Protein AF-A0A0C9YAF0-F1 (afdb_monomer_lite)

Secondary structure (DSSP, 8-state):
--PPTT-TT---HHHHHHHHHHGGGHHHHHTS-HHHHHHHHHHHHHHHIIIIIHHHHHHHHHHHHHHHHHHHHHHHHHHHHHHHHTT---THHHHHHHHHHHHHHHHHH---HHHHHHHHHHHHHHHHHHHHHHHHHHHTS--HHHHHHHHHHHHHHHHHHHHHHHHHHHHT-SS---TTSHHHHHHHHHHHHHHHHHHHHHHHHHHH-

pLDDT: mean 80.06, std 9.91, range [38.72, 92.5]

Organism: NCBI:txid765257

Radius of gyration: 30.44 Å; chains: 1; bounding box: 78×35×74 Å

Foldseek 3Di:
DPDDVPCQPDPCVVVVVVVVVLCVCVVVLVPDDPVVNVVSSVVVVVVCCVPPVVVVVVVVVVVSVVVVVVVVVVCVVCVVVVCVVVVPPDPVVVVVVVVVVVVVLVVLVDDPVLLVLLLVLLVLVVVLVVLVVVLVVLVVDDDPVSVVVNVVSVVVNVVSVVVNVVSCVVNVPPDRDDPPDPSSVVSVVSNVCVVVSVVVSVVVVVVVD

Sequence (209 aa):
MPGVKGLGLEDLETCECTFSKSNALASTVWYASAFHQKQAISGYFKHNDDYEVYANLSKFLYDNYKQALDTICECEATLPGLMKEQNVPNEQVFEKWLVEEKAYLEQLSHKPPEETLQMEYWEQLVKLTAKNTQLYASDATMTKKKEALRRHVLENYEKDLVCVQELERKLNIDIRWKPEDAEWQCAGRLVANREYQRALDRLKGLVVA

InterPro domains:
  IPR040521 Kyakuja-Dileera-Zisupton transposase [PF18758] (4-49)

Structure (mmCIF, N/CA/C/O backbone):
data_AF-A0A0C9YAF0-F1
#
_entry.id   AF-A0A0C9YAF0-F1
#
loop_
_atom_site.group_PDB
_atom_site.id
_atom_site.type_symbol
_atom_site.label_atom_id
_atom_site.label_alt_id
_atom_site.label_comp_id
_atom_site.label_asym_id
_atom_site.label_entity_id
_atom_site.label_seq_id
_atom_site.pdbx_PDB_ins_code
_atom_site.Cartn_x
_atom_site.Cartn_y
_atom_site.Cartn_z
_atom_site.occupancy
_atom_site.B_iso_or_equiv
_atom_site.auth_seq_id
_atom_site.auth_comp_id
_atom_site.auth_asym_id
_atom_site.auth_atom_id
_atom_site.pdbx_PDB_model_num
ATOM 1 N N . MET A 1 1 ? -7.736 4.673 5.639 1.00 39.97 1 MET A N 1
ATOM 2 C CA . MET A 1 1 ? -7.804 3.217 5.904 1.00 39.97 1 MET A CA 1
ATOM 3 C C . MET A 1 1 ? -9.224 2.687 5.713 1.00 39.97 1 MET A C 1
ATOM 5 O O . MET A 1 1 ? -10.060 2.946 6.577 1.00 39.97 1 MET A O 1
ATOM 9 N N . PRO A 1 2 ? -9.562 1.923 4.655 1.00 42.94 2 PRO A N 1
ATOM 10 C CA . PRO A 1 2 ? -10.775 1.121 4.651 1.00 42.94 2 PRO A CA 1
ATOM 11 C C . PRO A 1 2 ? -10.584 0.008 5.681 1.00 42.94 2 PRO A C 1
ATOM 13 O O . PRO A 1 2 ? -9.764 -0.898 5.527 1.00 42.94 2 PRO A O 1
ATOM 16 N N . GLY A 1 3 ? -11.299 0.163 6.790 1.00 53.38 3 GLY A N 1
ATOM 17 C CA . GLY A 1 3 ? -11.177 -0.657 7.982 1.00 53.38 3 GLY A CA 1
ATOM 18 C C . GLY A 1 3 ? -11.468 -2.128 7.718 1.00 53.38 3 GLY A C 1
ATOM 19 O O . GLY A 1 3 ? -12.448 -2.504 7.069 1.00 53.38 3 GLY A O 1
ATOM 20 N N . VAL A 1 4 ? -10.625 -2.983 8.288 1.00 59.53 4 VAL A N 1
ATOM 21 C CA . VAL A 1 4 ? -10.952 -4.395 8.469 1.00 59.53 4 VAL A CA 1
ATOM 22 C C . VAL A 1 4 ? -12.262 -4.465 9.255 1.00 59.53 4 VAL A C 1
ATOM 24 O O . VAL A 1 4 ? -12.402 -3.849 10.314 1.00 59.53 4 VAL A O 1
ATOM 27 N N . LYS A 1 5 ? -13.251 -5.197 8.731 1.00 60.69 5 LYS A N 1
ATOM 28 C CA . LYS A 1 5 ? -14.561 -5.319 9.378 1.00 60.69 5 LYS A CA 1
ATOM 29 C C . LYS A 1 5 ? -14.386 -5.853 10.805 1.00 60.69 5 LYS A C 1
ATOM 31 O O . LYS A 1 5 ? -13.911 -6.969 10.991 1.00 60.69 5 LYS A O 1
ATOM 36 N N . GLY A 1 6 ? -14.795 -5.052 11.789 1.00 64.50 6 GLY A N 1
ATOM 37 C CA . GLY A 1 6 ? -14.684 -5.373 13.216 1.00 64.50 6 GLY A CA 1
ATOM 38 C C . GLY A 1 6 ? -13.502 -4.728 13.949 1.00 64.50 6 GLY A C 1
ATOM 39 O O . GLY A 1 6 ? -13.450 -4.852 15.166 1.00 64.50 6 GLY A O 1
ATOM 40 N N . LEU A 1 7 ? -12.601 -4.019 13.257 1.00 66.12 7 LEU A N 1
ATOM 41 C CA . LEU A 1 7 ? -11.485 -3.302 13.895 1.00 66.12 7 LEU A CA 1
ATOM 42 C C . LEU A 1 7 ? -11.924 -1.982 14.563 1.00 66.12 7 LEU A C 1
ATOM 44 O O . LEU A 1 7 ? -11.269 -1.498 15.476 1.00 66.12 7 LEU A O 1
ATOM 48 N N . GLY A 1 8 ? -13.062 -1.417 14.147 1.00 70.69 8 GLY A N 1
ATOM 49 C CA . GLY A 1 8 ? -13.556 -0.146 14.682 1.00 70.69 8 GLY A CA 1
ATOM 50 C C . GLY A 1 8 ? -12.639 1.028 14.322 1.00 70.69 8 GLY A C 1
ATOM 51 O O . GLY A 1 8 ? -12.131 1.085 13.206 1.00 70.69 8 GLY A O 1
ATOM 52 N N . LEU A 1 9 ? -12.455 1.954 15.269 1.00 71.00 9 LEU A N 1
ATOM 53 C CA . LEU A 1 9 ? -11.553 3.114 15.168 1.00 71.00 9 LEU A CA 1
ATOM 54 C C . LEU A 1 9 ? -10.133 2.815 15.701 1.00 71.00 9 LEU A C 1
ATOM 56 O O . LEU A 1 9 ? -9.377 3.734 15.989 1.00 71.00 9 LEU A O 1
ATOM 60 N N . GLU A 1 10 ? -9.781 1.540 15.887 1.00 71.50 10 GLU A N 1
ATOM 61 C CA . GLU A 1 10 ? -8.482 1.124 16.424 1.00 71.50 10 GLU A CA 1
ATOM 62 C C . GLU A 1 10 ? -7.402 1.110 15.330 1.00 71.50 10 GLU A C 1
ATOM 64 O O . GLU A 1 10 ? -7.564 0.449 14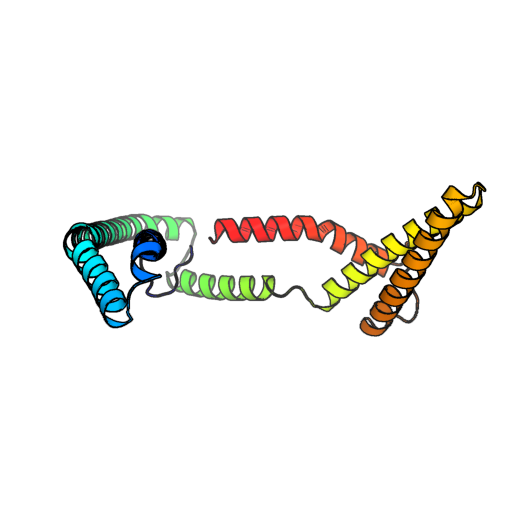.302 1.00 71.50 10 GLU A O 1
ATOM 69 N N . ASP A 1 11 ? -6.272 1.773 15.579 1.00 70.56 11 ASP A N 1
ATOM 70 C CA . ASP A 1 11 ? -5.081 1.773 14.714 1.00 70.56 11 ASP A CA 1
ATOM 71 C C . ASP A 1 11 ? -3.998 0.766 15.158 1.00 70.56 11 ASP A C 1
ATOM 73 O O . ASP A 1 11 ? -2.984 0.602 14.480 1.00 70.56 11 ASP A O 1
ATOM 77 N N . LEU A 1 12 ? -4.239 0.045 16.263 1.00 67.25 12 LEU A N 1
ATOM 78 C CA . LEU A 1 12 ? -3.365 -0.958 16.887 1.00 67.25 12 LEU A CA 1
ATOM 79 C C . LEU A 1 12 ? -1.983 -0.428 17.316 1.00 67.25 12 LEU A C 1
ATOM 81 O O . LEU A 1 12 ? -1.139 -1.215 17.760 1.00 67.25 12 LEU A O 1
ATOM 85 N N . GLU A 1 13 ? -1.749 0.885 17.278 1.00 69.81 13 GLU A N 1
ATOM 86 C CA . GLU A 1 13 ? -0.461 1.505 17.623 1.00 69.81 13 GLU A CA 1
ATOM 87 C C . GLU A 1 13 ? -0.086 1.245 19.097 1.00 69.81 13 GLU A C 1
ATOM 89 O O . GLU A 1 13 ? 1.079 1.038 19.461 1.00 69.81 13 GLU A O 1
ATOM 94 N N . THR A 1 14 ? -1.099 1.133 19.962 1.00 67.75 14 THR A N 1
ATOM 95 C CA . THR A 1 14 ? -0.946 0.838 21.396 1.00 67.75 14 THR A CA 1
ATOM 96 C C . THR A 1 14 ? -0.214 -0.488 21.656 1.00 67.75 14 THR A C 1
ATOM 98 O O . THR A 1 14 ? 0.550 -0.608 22.625 1.00 67.75 14 THR A O 1
ATOM 101 N N . CYS A 1 15 ? -0.391 -1.490 20.787 1.00 67.44 15 CYS A N 1
ATOM 102 C CA . CYS A 1 15 ? 0.292 -2.779 20.917 1.00 67.44 15 CYS A CA 1
ATOM 103 C C . CYS A 1 15 ? 1.808 -2.641 20.711 1.00 67.44 15 CYS A C 1
ATOM 105 O O . CYS A 1 15 ? 2.585 -3.172 21.508 1.00 67.44 15 CYS A O 1
ATOM 107 N N . GLU A 1 16 ? 2.249 -1.886 19.704 1.00 71.75 16 GLU A N 1
ATOM 108 C CA . GLU A 1 16 ? 3.675 -1.692 19.407 1.00 71.75 16 GLU A CA 1
ATOM 109 C C . GLU A 1 16 ? 4.400 -0.954 20.539 1.00 71.75 16 GLU A C 1
ATOM 111 O O . GLU A 1 16 ? 5.487 -1.358 20.973 1.00 71.75 16 GLU A O 1
ATOM 116 N N . CYS A 1 17 ? 3.761 0.081 21.090 1.00 73.44 17 CYS A N 1
ATOM 117 C CA . CYS A 1 17 ? 4.290 0.839 22.223 1.00 73.44 17 CYS A CA 1
ATOM 118 C C . CYS A 1 17 ? 4.504 -0.055 23.458 1.00 73.44 17 CYS A C 1
ATOM 120 O O . CYS A 1 17 ? 5.542 0.021 24.123 1.00 73.44 17 CYS A O 1
ATOM 122 N N . THR A 1 18 ? 3.561 -0.959 23.733 1.00 75.44 18 THR A N 1
ATOM 123 C CA . THR A 1 18 ? 3.617 -1.873 24.885 1.00 75.44 18 THR A CA 1
ATOM 124 C C . THR A 1 18 ? 4.793 -2.851 24.779 1.00 75.44 18 THR A C 1
ATOM 126 O O . THR A 1 18 ? 5.560 -3.016 25.735 1.00 75.44 18 THR A O 1
ATOM 129 N N . PHE A 1 19 ? 5.008 -3.452 23.603 1.00 77.94 19 PHE A N 1
ATOM 130 C CA . PHE A 1 19 ? 6.153 -4.342 23.380 1.00 77.94 19 PHE A CA 1
ATOM 131 C C . PHE A 1 19 ? 7.485 -3.597 23.456 1.00 77.94 19 PHE A C 1
ATOM 133 O O . PHE A 1 19 ? 8.431 -4.103 24.063 1.00 77.94 19 PHE A O 1
ATOM 140 N N . SER A 1 20 ? 7.552 -2.373 22.928 1.00 82.69 20 SER A N 1
ATOM 141 C CA . SER A 1 20 ? 8.747 -1.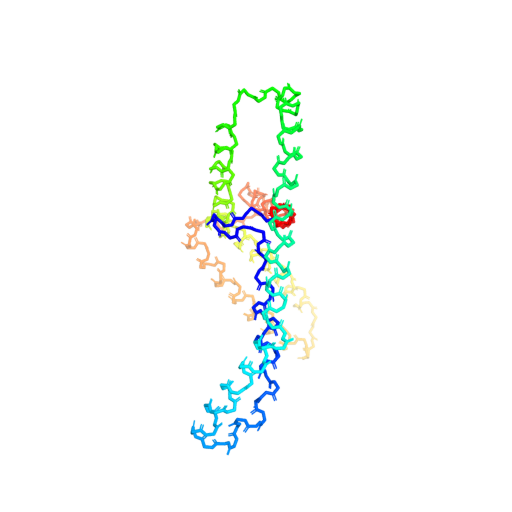531 23.025 1.00 82.69 20 SER A CA 1
ATOM 142 C C . SER A 1 20 ? 9.121 -1.233 24.480 1.00 82.69 20 SER A C 1
ATOM 144 O O . SER A 1 20 ? 10.269 -1.442 24.879 1.00 82.69 20 SER A O 1
ATOM 146 N N . LYS A 1 21 ? 8.146 -0.843 25.312 1.00 82.12 21 LYS A N 1
ATOM 147 C CA . LYS A 1 21 ? 8.356 -0.599 26.749 1.00 82.12 21 LYS A CA 1
ATOM 148 C C . LYS A 1 21 ? 8.852 -1.851 27.486 1.00 82.12 21 LYS A C 1
ATOM 150 O O . LYS A 1 21 ? 9.731 -1.744 28.346 1.00 82.12 21 LYS A O 1
ATOM 155 N N . SER A 1 22 ? 8.366 -3.039 27.112 1.00 83.94 22 SER A N 1
ATOM 156 C CA . SER A 1 22 ? 8.767 -4.307 27.744 1.00 83.94 22 SER A CA 1
ATOM 157 C C . SER A 1 22 ? 10.257 -4.647 27.571 1.00 83.94 22 SER A C 1
ATOM 159 O O . SER A 1 22 ? 10.829 -5.348 28.410 1.00 83.94 22 SER A O 1
ATOM 161 N N . ASN A 1 23 ? 10.931 -4.076 26.561 1.00 86.44 23 ASN A N 1
ATOM 162 C CA . ASN A 1 23 ? 12.375 -4.243 26.360 1.00 86.44 23 ASN A CA 1
ATOM 163 C C . ASN A 1 23 ? 13.212 -3.717 27.536 1.00 86.44 23 ASN A C 1
ATOM 165 O O . ASN A 1 23 ? 14.341 -4.169 27.725 1.00 86.44 23 ASN A O 1
ATOM 169 N N . ALA A 1 24 ? 12.670 -2.821 28.368 1.00 85.31 24 ALA A N 1
ATOM 170 C CA . ALA A 1 24 ? 13.335 -2.363 29.589 1.00 85.31 24 ALA A CA 1
ATOM 171 C C . ALA A 1 24 ? 13.649 -3.512 30.572 1.00 85.31 24 ALA A C 1
ATOM 173 O O . ALA A 1 24 ? 14.578 -3.404 31.370 1.00 85.31 24 ALA A O 1
ATOM 174 N N . LEU A 1 25 ? 12.921 -4.634 30.496 1.00 85.38 25 LEU A N 1
ATOM 175 C CA . LEU A 1 25 ? 13.173 -5.826 31.310 1.00 85.38 25 LEU A CA 1
ATOM 176 C C . LEU A 1 25 ? 14.308 -6.706 30.790 1.00 85.38 25 LEU A C 1
ATOM 178 O O . LEU A 1 25 ? 14.752 -7.599 31.514 1.00 85.38 25 LEU A O 1
ATOM 182 N N . ALA A 1 26 ? 14.763 -6.503 29.551 1.00 86.00 26 ALA A N 1
ATOM 183 C CA . ALA A 1 26 ? 15.662 -7.436 28.881 1.00 86.00 26 ALA A CA 1
ATOM 184 C C . ALA A 1 26 ? 16.950 -7.675 29.683 1.00 86.00 26 ALA A C 1
ATOM 186 O O . ALA A 1 26 ? 17.359 -8.820 29.864 1.00 86.00 26 ALA A O 1
ATOM 187 N N . SER A 1 27 ? 17.545 -6.617 30.240 1.00 83.69 27 SER A N 1
ATOM 188 C CA . SER A 1 27 ? 18.761 -6.705 31.060 1.00 83.69 27 SER A CA 1
ATOM 189 C C . SER A 1 27 ? 18.554 -7.511 32.348 1.00 83.69 27 SER A C 1
ATOM 191 O O . SER A 1 27 ? 19.410 -8.315 32.716 1.00 83.69 27 SER A O 1
ATOM 193 N N . THR A 1 28 ? 17.406 -7.341 33.005 1.00 82.19 28 THR A N 1
ATOM 194 C CA . THR A 1 28 ? 17.045 -8.021 34.258 1.00 82.19 28 THR A CA 1
ATOM 195 C C . THR A 1 28 ? 16.730 -9.499 34.036 1.00 82.19 28 THR A C 1
ATOM 197 O O . THR A 1 28 ? 17.031 -10.342 34.880 1.00 82.19 28 THR A O 1
ATOM 200 N N . VAL A 1 29 ? 16.134 -9.831 32.891 1.00 88.25 29 VAL A N 1
ATOM 201 C CA . VAL A 1 29 ? 15.709 -11.194 32.547 1.00 88.25 29 VAL A CA 1
ATOM 202 C C . VAL A 1 29 ? 16.885 -12.020 32.006 1.00 88.25 29 VAL A C 1
ATOM 204 O O . VAL A 1 29 ? 16.928 -13.226 32.239 1.00 88.25 29 VAL A O 1
ATOM 207 N N . TRP A 1 30 ? 17.878 -11.405 31.354 1.00 87.56 30 TRP A N 1
ATOM 208 C CA . TRP A 1 30 ? 18.939 -12.120 30.627 1.00 87.56 30 TRP A CA 1
ATOM 209 C C . TRP A 1 30 ? 19.764 -13.092 31.487 1.00 87.56 30 TRP A C 1
ATOM 211 O O . TRP A 1 30 ? 20.051 -14.204 31.049 1.00 87.56 30 TRP A O 1
ATOM 221 N N . TYR A 1 31 ? 20.091 -12.711 32.724 1.00 88.44 31 TYR A N 1
ATOM 222 C CA . TYR A 1 31 ? 20.896 -13.531 33.644 1.00 88.44 31 TYR A CA 1
ATOM 223 C C . TYR A 1 31 ? 20.076 -14.171 34.775 1.00 88.44 31 TYR A C 1
ATOM 225 O O . TYR A 1 31 ? 20.633 -14.813 35.667 1.00 88.44 31 TYR A O 1
ATOM 233 N N . ALA A 1 32 ? 18.754 -13.996 34.764 1.00 87.94 32 ALA A N 1
ATOM 234 C CA . ALA A 1 32 ? 17.867 -14.525 35.790 1.00 87.94 32 ALA A CA 1
ATOM 235 C C . ALA A 1 32 ? 17.527 -16.003 35.537 1.00 87.94 32 ALA A C 1
ATOM 237 O O . ALA A 1 32 ? 17.451 -16.463 34.399 1.00 87.94 32 ALA A O 1
ATOM 238 N N . SER A 1 33 ? 17.262 -16.764 36.605 1.00 92.50 33 SER A N 1
ATOM 239 C CA . SER A 1 33 ? 16.737 -18.126 36.449 1.00 92.50 33 SER A CA 1
ATOM 240 C C . SER A 1 33 ? 15.316 -18.100 35.879 1.00 92.50 33 SER A C 1
ATOM 242 O O . SER A 1 33 ? 14.586 -17.128 36.069 1.00 92.50 33 SER A O 1
ATOM 244 N N . ALA A 1 34 ? 14.877 -19.190 35.243 1.00 90.44 34 ALA A N 1
ATOM 245 C CA . ALA A 1 34 ? 13.563 -19.268 34.593 1.00 90.44 34 ALA A CA 1
ATOM 246 C C . ALA A 1 34 ? 12.381 -18.866 35.503 1.00 90.44 34 ALA A C 1
ATOM 248 O O . ALA A 1 34 ? 11.392 -18.307 35.032 1.00 90.44 34 ALA A O 1
ATOM 249 N N . PHE A 1 35 ? 12.479 -19.126 36.812 1.00 92.31 35 PHE A N 1
ATOM 250 C CA . PHE A 1 35 ? 11.483 -18.679 37.788 1.00 92.31 35 PHE A CA 1
ATOM 251 C C . PHE A 1 35 ? 11.475 -17.150 37.944 1.00 92.31 35 PHE A C 1
ATOM 253 O O . PHE A 1 35 ? 10.428 -16.521 37.798 1.00 92.31 35 PHE A O 1
ATOM 260 N N . HIS A 1 36 ? 12.642 -16.544 38.171 1.00 89.88 36 HIS A N 1
ATOM 261 C CA . HIS A 1 36 ? 12.774 -15.098 38.358 1.00 89.88 36 HIS A CA 1
ATOM 262 C C . HIS A 1 36 ? 12.480 -14.316 37.075 1.00 89.88 36 HIS A C 1
ATOM 264 O O . HIS A 1 36 ? 11.906 -13.236 37.146 1.00 89.88 36 HIS A O 1
ATOM 270 N N . GLN A 1 37 ? 12.786 -14.881 35.905 1.00 90.44 37 GLN A N 1
ATOM 271 C CA . GLN A 1 37 ? 12.383 -14.325 34.611 1.00 90.44 37 GLN A CA 1
ATOM 272 C C . GLN A 1 37 ? 10.858 -14.195 34.516 1.00 90.44 37 GLN A C 1
ATOM 274 O O . GLN A 1 37 ? 10.339 -13.110 34.261 1.00 90.44 37 GLN A O 1
ATOM 279 N N . LYS A 1 38 ? 10.125 -15.284 34.788 1.00 91.50 38 LYS A N 1
ATOM 280 C CA . LYS A 1 38 ? 8.652 -15.283 34.780 1.00 91.50 38 LYS A CA 1
ATOM 281 C C . LYS A 1 38 ? 8.076 -14.327 35.822 1.00 91.50 38 LYS A C 1
ATOM 283 O O . LYS A 1 38 ? 7.103 -13.633 35.538 1.00 91.50 38 LYS A O 1
ATOM 288 N N . GLN A 1 39 ? 8.682 -14.270 37.008 1.00 92.12 39 GLN A N 1
ATOM 289 C CA . GLN A 1 39 ? 8.264 -13.358 38.069 1.00 92.12 39 GLN A CA 1
ATOM 290 C C . GLN A 1 39 ? 8.473 -11.888 37.680 1.00 92.12 39 GLN A C 1
ATOM 292 O O . GLN A 1 39 ? 7.563 -11.086 37.869 1.00 92.12 39 GLN A O 1
ATOM 297 N N . ALA A 1 40 ? 9.631 -11.541 37.111 1.00 88.38 40 ALA A N 1
ATOM 298 C CA . ALA A 1 40 ? 9.947 -10.181 36.678 1.00 88.38 40 ALA A CA 1
ATOM 299 C C . ALA A 1 40 ? 9.016 -9.714 35.552 1.00 88.38 40 ALA A C 1
ATOM 301 O O . ALA A 1 40 ? 8.463 -8.620 35.632 1.00 88.38 40 ALA A O 1
ATOM 302 N N . ILE A 1 41 ? 8.777 -10.572 34.555 1.00 89.69 41 ILE A N 1
ATOM 303 C CA . ILE A 1 41 ? 7.838 -10.293 33.461 1.00 89.69 41 ILE A CA 1
ATOM 304 C C . ILE A 1 41 ? 6.419 -10.101 34.011 1.00 89.69 41 ILE A C 1
ATOM 306 O O . ILE A 1 41 ? 5.778 -9.095 33.723 1.00 89.69 41 ILE A O 1
ATOM 310 N N . SER A 1 42 ? 5.935 -11.021 34.852 1.00 90.94 42 SER A N 1
ATOM 311 C CA . SER A 1 42 ? 4.585 -10.919 35.421 1.00 90.94 42 SER A CA 1
ATOM 312 C C . SER A 1 42 ? 4.411 -9.687 36.311 1.00 90.94 42 SER A C 1
ATOM 314 O O . SER A 1 42 ? 3.369 -9.040 36.248 1.00 90.94 42 SER A O 1
ATOM 316 N N . GLY A 1 43 ? 5.411 -9.353 37.130 1.00 90.25 43 GLY A N 1
ATOM 317 C CA . GLY A 1 43 ? 5.372 -8.179 38.001 1.00 90.25 43 GLY A CA 1
ATOM 318 C C . GLY A 1 43 ? 5.360 -6.871 37.216 1.00 90.25 43 GLY A C 1
ATOM 319 O O . GLY A 1 43 ? 4.599 -5.969 37.550 1.00 90.25 43 GLY A O 1
ATOM 320 N N . TYR A 1 44 ? 6.149 -6.793 36.145 1.00 88.69 44 TYR A N 1
ATOM 321 C CA . TYR A 1 44 ? 6.165 -5.634 35.261 1.00 88.69 44 TYR A CA 1
ATOM 322 C C . TYR A 1 44 ? 4.824 -5.404 34.576 1.00 88.69 44 TYR A C 1
ATOM 324 O O . TYR A 1 44 ? 4.323 -4.288 34.631 1.00 88.69 44 TYR A O 1
ATOM 332 N N . PHE A 1 45 ? 4.229 -6.440 33.975 1.00 87.88 45 PHE A N 1
ATOM 333 C CA . PHE A 1 45 ? 2.936 -6.286 33.307 1.00 87.88 45 PHE A CA 1
ATOM 334 C C . PHE A 1 45 ? 1.829 -5.934 34.298 1.00 87.88 45 PHE A C 1
ATOM 336 O O . PHE A 1 45 ? 1.081 -5.013 34.025 1.00 87.88 45 PHE A O 1
ATOM 343 N N . LYS A 1 46 ? 1.796 -6.537 35.495 1.00 88.44 46 LYS A N 1
ATOM 344 C CA . LYS A 1 46 ? 0.844 -6.124 36.544 1.00 88.44 46 LYS A CA 1
ATOM 345 C C . LYS A 1 46 ? 1.001 -4.658 36.938 1.00 88.44 46 LYS A C 1
ATOM 347 O O . LYS A 1 46 ? 0.018 -3.940 37.040 1.00 88.44 46 LYS A O 1
ATOM 352 N N . HIS A 1 47 ? 2.239 -4.212 37.150 1.00 86.88 47 HIS A N 1
ATOM 353 C CA . HIS A 1 47 ? 2.503 -2.814 37.474 1.00 86.88 47 HIS A CA 1
ATOM 354 C C . HIS A 1 47 ? 2.124 -1.887 36.312 1.00 86.88 47 HIS A C 1
ATOM 356 O O . HIS A 1 47 ? 1.521 -0.844 36.525 1.00 86.88 47 HIS A O 1
ATOM 362 N N . ASN A 1 48 ? 2.441 -2.259 35.074 1.00 85.75 48 ASN A N 1
ATOM 363 C CA . ASN A 1 48 ? 2.050 -1.465 33.918 1.00 85.75 48 ASN A CA 1
ATOM 364 C C . ASN A 1 48 ? 0.520 -1.411 33.771 1.00 85.75 48 ASN A C 1
ATOM 366 O O . ASN A 1 48 ? -0.021 -0.333 33.533 1.00 85.75 48 ASN A O 1
ATOM 370 N N . ASP A 1 49 ? -0.167 -2.531 34.001 1.00 84.50 49 ASP A N 1
ATOM 371 C CA . ASP A 1 49 ? -1.621 -2.632 33.937 1.00 84.50 49 ASP A CA 1
ATOM 372 C C . ASP A 1 49 ? -2.292 -1.692 34.943 1.00 84.50 49 ASP A C 1
ATOM 374 O O . ASP A 1 49 ? -3.092 -0.835 34.555 1.00 84.50 49 ASP A O 1
ATOM 378 N N . ASP A 1 50 ? -1.908 -1.807 36.218 1.00 84.56 50 ASP A N 1
ATOM 379 C CA . ASP A 1 50 ? -2.498 -1.068 37.338 1.00 84.56 50 ASP A CA 1
ATOM 380 C C . ASP A 1 50 ? -2.280 0.452 37.242 1.00 84.56 50 ASP A C 1
ATOM 382 O O . ASP A 1 50 ? -3.143 1.224 37.666 1.00 84.56 50 ASP A O 1
ATOM 386 N N . TYR A 1 51 ? -1.138 0.894 36.701 1.00 82.75 51 TYR A N 1
ATOM 387 C CA . TYR A 1 51 ? -0.748 2.309 36.706 1.00 82.75 51 TYR A CA 1
ATOM 388 C C . TYR A 1 51 ? -0.923 3.027 35.363 1.00 82.75 51 TYR A C 1
ATOM 390 O O . TYR A 1 51 ? -1.107 4.244 35.359 1.00 82.75 51 TYR A O 1
ATOM 398 N N . GLU A 1 52 ? -0.875 2.320 34.231 1.00 81.56 52 GLU A N 1
ATOM 399 C CA . GLU A 1 52 ? -0.952 2.934 32.899 1.00 81.56 52 GLU A CA 1
ATOM 400 C C . GLU A 1 52 ? -2.054 2.318 32.029 1.00 81.56 52 GLU A C 1
ATOM 402 O O . GLU A 1 52 ? -2.883 3.058 31.495 1.00 81.56 52 GLU A O 1
ATOM 407 N N . VAL A 1 53 ? -2.095 0.990 31.867 1.00 82.44 53 VAL A N 1
ATOM 408 C CA . VAL A 1 53 ? -2.938 0.363 30.829 1.00 82.44 53 VAL A CA 1
ATOM 409 C C . VAL A 1 53 ? -4.419 0.548 31.117 1.00 82.44 53 VAL A C 1
ATOM 411 O O . VAL A 1 53 ? -5.134 0.982 30.221 1.00 82.44 53 VAL A O 1
ATOM 414 N N . TYR A 1 54 ? -4.911 0.291 32.334 1.00 82.94 54 TYR A N 1
ATOM 415 C CA . TYR A 1 54 ? -6.354 0.403 32.602 1.00 82.94 54 TYR A CA 1
ATOM 416 C C . TYR A 1 54 ? -6.880 1.833 32.431 1.00 82.94 54 TYR A C 1
ATOM 418 O O . TYR A 1 54 ? -7.956 2.043 31.864 1.00 82.94 54 TYR A O 1
ATOM 426 N N . ALA A 1 55 ? -6.122 2.830 32.891 1.00 84.94 55 ALA A N 1
ATOM 427 C CA . ALA A 1 55 ? -6.493 4.234 32.744 1.00 84.94 55 ALA A CA 1
ATOM 428 C C . ALA A 1 55 ? -6.474 4.664 31.268 1.00 84.94 55 ALA A C 1
ATOM 430 O O . ALA A 1 55 ? -7.418 5.297 30.794 1.00 84.94 55 ALA A O 1
ATOM 431 N N . ASN A 1 56 ? -5.440 4.267 30.522 1.00 84.81 56 ASN A N 1
ATOM 432 C CA . ASN A 1 56 ? -5.332 4.584 29.100 1.00 84.81 56 ASN A CA 1
ATOM 433 C C . ASN A 1 56 ? -6.413 3.873 28.281 1.00 84.81 56 ASN A C 1
ATOM 435 O O . ASN A 1 56 ? -7.069 4.513 27.467 1.00 84.81 56 ASN A O 1
ATOM 439 N N . LEU A 1 57 ? -6.654 2.586 28.541 1.00 84.88 57 LEU A N 1
ATOM 440 C CA . LEU A 1 57 ? -7.660 1.783 27.849 1.00 84.88 57 LEU A CA 1
ATOM 441 C C . LEU A 1 57 ? -9.073 2.304 28.113 1.00 84.88 57 LEU A C 1
ATOM 443 O O . LEU A 1 57 ? -9.864 2.431 27.186 1.00 84.88 57 LEU A O 1
ATOM 447 N N . SER A 1 58 ? -9.403 2.637 29.363 1.00 87.25 58 SER A N 1
ATOM 448 C CA . SER A 1 58 ? -10.726 3.185 29.692 1.00 87.25 58 SER A CA 1
ATOM 449 C C . SER A 1 58 ? -10.971 4.536 29.022 1.00 87.25 58 SER A C 1
ATOM 451 O O . SER A 1 58 ? -12.044 4.743 28.454 1.00 87.25 58 SER A O 1
ATOM 453 N N . LYS A 1 59 ? -9.973 5.429 29.024 1.00 88.19 59 LYS A N 1
ATOM 454 C CA . LYS A 1 59 ? -10.048 6.708 28.312 1.00 88.19 59 LYS A CA 1
ATOM 455 C C . LYS A 1 59 ? -10.188 6.505 26.805 1.00 88.19 59 LYS A C 1
ATOM 457 O O . LYS A 1 59 ? -11.067 7.100 26.198 1.00 88.19 59 LYS A O 1
ATOM 462 N N . PHE A 1 60 ? -9.371 5.632 26.230 1.00 85.31 60 PHE A N 1
ATOM 463 C CA . PHE A 1 60 ? -9.403 5.301 24.812 1.00 85.31 60 PHE A CA 1
ATOM 464 C C . PHE A 1 60 ? -10.765 4.737 24.379 1.00 85.31 60 PHE A C 1
ATOM 466 O O . PHE A 1 60 ? -11.350 5.218 23.414 1.00 85.31 60 PHE A O 1
ATOM 473 N N . LEU A 1 61 ? -11.330 3.785 25.133 1.00 87.00 61 LEU A N 1
ATOM 474 C CA . LEU A 1 61 ? -12.663 3.235 24.863 1.00 87.00 61 LEU A CA 1
ATOM 475 C C . LEU A 1 61 ? -13.753 4.309 24.943 1.00 87.00 61 LEU A C 1
ATOM 477 O O . LEU A 1 61 ? -14.655 4.333 24.107 1.00 87.00 61 LEU A O 1
ATOM 481 N N . TYR A 1 62 ? -13.677 5.192 25.939 1.00 89.25 62 TYR A N 1
ATOM 482 C CA . TYR A 1 62 ? -14.625 6.293 26.093 1.00 89.25 62 TYR A CA 1
ATOM 483 C C . TYR A 1 62 ? -14.524 7.304 24.943 1.00 89.25 62 TYR A C 1
ATOM 485 O O . TYR A 1 62 ? -15.546 7.674 24.361 1.00 89.25 62 TYR A O 1
ATOM 493 N N . ASP A 1 63 ? -13.306 7.718 24.591 1.00 88.56 63 ASP A N 1
ATOM 494 C CA . ASP A 1 63 ? -13.050 8.676 23.518 1.00 88.56 63 ASP A CA 1
ATOM 495 C C . ASP A 1 63 ? -13.482 8.096 22.162 1.00 88.56 63 ASP A C 1
ATOM 497 O O . ASP A 1 63 ? -14.172 8.779 21.407 1.00 88.56 63 ASP A O 1
ATOM 501 N N . ASN A 1 64 ? -13.189 6.821 21.887 1.00 87.69 64 ASN A N 1
ATOM 502 C CA . ASN A 1 64 ? -13.644 6.135 20.675 1.00 87.69 64 ASN A CA 1
ATOM 503 C C . ASN A 1 64 ? -15.161 5.979 20.620 1.00 87.69 64 ASN A C 1
ATOM 505 O O . ASN A 1 64 ? -15.757 6.162 19.561 1.00 87.69 64 ASN A O 1
ATOM 509 N N . TYR A 1 65 ? -15.808 5.660 21.743 1.00 87.69 65 TYR A N 1
ATOM 510 C CA . TYR A 1 65 ? -17.267 5.577 21.800 1.00 87.69 65 TYR A CA 1
ATOM 511 C C . TYR A 1 65 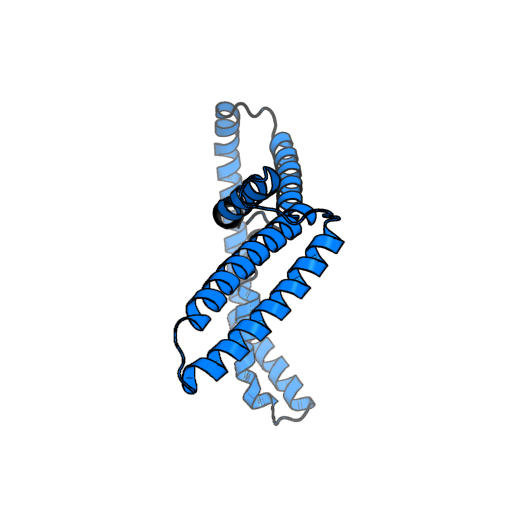? -17.910 6.929 21.483 1.00 87.69 65 TYR A C 1
ATOM 513 O O . TYR A 1 65 ? -18.837 7.003 20.676 1.00 87.69 65 TYR A O 1
ATOM 521 N N . LYS A 1 66 ? -17.391 8.009 22.075 1.00 91.81 66 LYS A N 1
ATOM 522 C CA . LYS A 1 66 ? -17.873 9.361 21.801 1.00 91.81 66 LYS A CA 1
ATOM 523 C C . LYS A 1 66 ? -17.646 9.748 20.338 1.00 91.81 66 LYS A C 1
ATOM 525 O O . LYS A 1 66 ? -18.582 10.202 19.693 1.00 91.81 66 LYS A O 1
ATOM 530 N N . GLN A 1 67 ? -16.452 9.497 19.800 1.00 89.75 67 GLN A N 1
ATOM 531 C CA . GLN A 1 67 ? -16.145 9.745 18.389 1.00 89.75 67 GLN A CA 1
ATOM 532 C C . GLN A 1 67 ? -17.069 8.962 17.452 1.00 89.75 67 GLN A C 1
ATOM 534 O O . GLN A 1 67 ? -17.534 9.514 16.459 1.00 89.75 67 GLN A O 1
ATOM 539 N N . ALA A 1 68 ? -17.375 7.702 17.767 1.00 88.62 68 ALA A N 1
ATOM 540 C CA . ALA A 1 68 ? -18.302 6.900 16.978 1.00 88.62 68 ALA A CA 1
ATOM 541 C C . ALA A 1 68 ? -19.718 7.494 16.987 1.00 88.62 68 ALA A C 1
ATOM 543 O O . ALA A 1 68 ? -20.341 7.585 15.933 1.00 88.62 68 ALA A O 1
ATOM 544 N N . LEU A 1 69 ? -20.213 7.940 18.147 1.00 91.31 69 LEU A N 1
ATOM 545 C CA . LEU A 1 69 ? -21.510 8.615 18.240 1.00 91.31 69 LEU A CA 1
ATOM 546 C C . LEU A 1 69 ? -21.535 9.926 17.452 1.00 91.31 69 LEU A C 1
ATOM 548 O O . LEU A 1 69 ? -22.484 10.160 16.704 1.00 91.31 69 LEU A O 1
ATOM 552 N N . ASP A 1 70 ? -20.499 10.751 17.603 1.00 91.81 70 ASP A N 1
ATOM 553 C CA . ASP A 1 70 ? -20.378 12.028 16.900 1.00 91.81 70 ASP A CA 1
ATOM 554 C C . ASP A 1 70 ? -20.342 11.786 15.378 1.00 91.81 70 ASP A C 1
ATOM 556 O O . ASP A 1 70 ? -21.114 12.393 14.639 1.00 91.81 70 ASP A O 1
ATOM 560 N N . THR A 1 71 ? -19.561 10.799 14.920 1.00 88.62 71 THR A N 1
ATOM 561 C CA . THR A 1 71 ? -19.483 10.394 13.504 1.00 88.62 71 THR A CA 1
ATOM 562 C C . THR A 1 71 ? -20.835 9.920 12.973 1.00 88.62 71 THR A C 1
ATOM 564 O O . THR A 1 71 ? -21.235 10.321 11.885 1.00 88.62 71 THR A O 1
ATOM 567 N N . ILE A 1 72 ? -21.571 9.094 13.727 1.00 89.62 72 ILE A N 1
ATOM 568 C CA . ILE A 1 72 ? -22.913 8.640 13.324 1.00 89.62 72 ILE A CA 1
ATOM 569 C C . ILE A 1 72 ? -23.855 9.837 13.181 1.00 89.62 72 ILE A C 1
ATOM 571 O O . ILE A 1 72 ? -24.527 9.959 12.158 1.00 89.62 72 ILE A O 1
ATOM 575 N N . CYS A 1 73 ? -23.866 10.748 14.157 1.00 90.94 73 CYS A N 1
ATOM 576 C CA . CYS A 1 73 ? -24.725 11.932 14.121 1.00 90.94 73 CYS A CA 1
ATOM 577 C C . CYS A 1 73 ? -24.394 12.844 12.927 1.00 90.94 73 CYS A C 1
ATOM 579 O O . CYS A 1 73 ? -25.296 13.321 12.235 1.00 90.94 73 CYS A O 1
ATOM 581 N N . GLU A 1 74 ? -23.108 13.079 12.664 1.00 91.19 74 GLU A N 1
ATOM 582 C CA . GLU A 1 74 ? -22.645 13.882 11.530 1.00 91.19 74 GLU A CA 1
ATOM 583 C C . GLU A 1 74 ? -22.973 13.217 10.186 1.00 91.19 74 GLU A C 1
ATOM 585 O O . GLU A 1 74 ? -23.464 13.882 9.265 1.00 91.19 74 GLU A O 1
ATOM 590 N N . CYS A 1 75 ? -22.759 11.905 10.066 1.00 85.88 75 CYS A N 1
ATOM 591 C CA . CYS A 1 75 ? -23.090 11.144 8.866 1.00 85.88 75 CYS A CA 1
ATOM 592 C C . CYS A 1 75 ? -24.598 11.142 8.597 1.00 85.88 75 CYS A C 1
ATOM 594 O O . CYS A 1 75 ? -25.000 11.451 7.480 1.00 85.88 75 CYS A O 1
ATOM 596 N N . GLU A 1 76 ? -25.448 10.871 9.587 1.00 87.38 76 GLU A N 1
ATOM 597 C CA . GLU A 1 76 ? -26.909 10.876 9.409 1.00 87.38 76 GLU A CA 1
ATOM 598 C C . GLU A 1 76 ? -27.442 12.245 8.959 1.00 87.38 76 GLU A C 1
ATOM 600 O O . GLU A 1 76 ? -28.380 12.321 8.162 1.00 87.38 76 GLU A O 1
ATOM 605 N N . ALA A 1 77 ? -26.823 13.337 9.416 1.00 87.69 77 ALA A N 1
ATOM 606 C CA . ALA A 1 77 ? -27.204 14.688 9.018 1.00 87.69 77 ALA A CA 1
ATOM 607 C C . ALA A 1 77 ? -26.753 15.050 7.590 1.00 87.69 77 ALA A C 1
ATOM 609 O O . ALA A 1 77 ? -27.478 15.734 6.864 1.00 87.69 77 ALA A O 1
ATOM 610 N N . THR A 1 78 ? -25.556 14.620 7.181 1.00 88.25 78 THR A N 1
ATOM 611 C CA . THR A 1 78 ? -24.913 15.060 5.928 1.00 88.25 78 THR A CA 1
ATOM 612 C C . THR A 1 78 ? -25.141 14.109 4.752 1.00 88.25 78 THR A C 1
ATOM 614 O O . THR A 1 78 ? -25.341 14.564 3.620 1.00 88.25 78 THR A O 1
ATOM 617 N N . LEU A 1 79 ? -25.175 12.798 5.003 1.00 85.81 79 LEU A N 1
ATOM 618 C CA . LEU A 1 79 ? -25.273 11.747 3.987 1.00 85.81 79 LEU A CA 1
ATOM 619 C C . LEU A 1 79 ? -26.508 11.908 3.083 1.00 85.81 79 LEU A C 1
ATOM 621 O O . LEU A 1 79 ? -26.338 11.874 1.862 1.00 85.81 79 LEU A O 1
ATOM 625 N N . PRO A 1 80 ? -27.732 12.177 3.590 1.00 85.62 80 PRO A N 1
ATOM 626 C CA . PRO A 1 80 ? -28.905 12.301 2.723 1.00 85.62 80 PRO A CA 1
ATOM 627 C C . PRO A 1 80 ? -28.835 13.505 1.773 1.00 85.62 80 PRO A C 1
ATOM 629 O O . PRO A 1 80 ? -29.401 13.460 0.679 1.00 85.62 80 PRO A O 1
ATOM 632 N N . GLY A 1 81 ? -28.165 14.589 2.182 1.00 87.12 81 GLY A N 1
ATOM 633 C CA . GLY A 1 81 ? -27.931 15.761 1.336 1.00 87.12 81 GLY A CA 1
ATOM 634 C C . GLY A 1 81 ? -26.971 15.435 0.196 1.00 87.12 81 GLY A C 1
ATOM 635 O O . GLY A 1 81 ? -27.312 15.612 -0.973 1.00 87.12 81 GLY A O 1
ATOM 636 N N . LEU A 1 82 ? -25.824 14.845 0.535 1.00 86.44 82 LEU A N 1
ATOM 637 C CA . LEU A 1 82 ? -24.801 14.449 -0.434 1.00 86.44 82 LEU A CA 1
ATOM 638 C C . LEU A 1 82 ? -25.302 13.377 -1.410 1.00 86.44 82 LEU A C 1
ATOM 640 O O . LEU A 1 82 ? -25.029 13.456 -2.606 1.00 86.44 82 LEU A O 1
ATOM 644 N N . MET A 1 83 ? -26.089 12.404 -0.939 1.00 86.56 83 MET A N 1
ATOM 645 C CA . MET A 1 83 ? -26.693 11.384 -1.803 1.00 86.56 83 MET A CA 1
ATOM 646 C C . MET A 1 83 ? -27.644 11.996 -2.835 1.00 86.56 83 MET A C 1
ATOM 648 O O . MET A 1 83 ? -27.651 11.565 -3.988 1.00 86.56 83 MET A O 1
ATOM 652 N N . LYS A 1 84 ? -28.414 13.024 -2.454 1.00 86.69 84 LYS A N 1
ATOM 653 C CA . LYS A 1 84 ? -29.277 13.756 -3.393 1.00 86.69 84 LYS A CA 1
ATOM 654 C C . LYS A 1 84 ? -28.464 14.551 -4.408 1.00 86.69 84 LYS A C 1
ATOM 656 O O . LYS A 1 84 ? -28.794 14.517 -5.588 1.00 86.69 84 LYS A O 1
ATOM 661 N N . GLU A 1 85 ? -27.407 15.232 -3.973 1.00 90.00 85 GLU A N 1
ATOM 662 C CA . GLU A 1 85 ? -26.526 16.000 -4.864 1.00 90.00 85 GLU A CA 1
ATOM 663 C C . GLU A 1 85 ? -25.806 15.106 -5.884 1.00 90.00 85 GLU A C 1
ATOM 665 O O . GLU A 1 85 ? -25.698 15.465 -7.056 1.00 90.00 85 GLU A O 1
ATOM 670 N N . GLN A 1 86 ? -25.362 13.921 -5.462 1.00 86.12 86 GLN A N 1
ATOM 671 C CA . GLN A 1 86 ? -24.624 12.965 -6.294 1.00 86.12 86 GLN A CA 1
ATOM 672 C C . GLN A 1 86 ? -25.525 11.962 -7.037 1.00 86.12 86 GLN A C 1
ATOM 674 O O . GLN A 1 86 ? -25.020 11.048 -7.687 1.00 86.12 86 GLN A O 1
ATOM 679 N N . ASN A 1 87 ? -26.855 12.118 -6.969 1.00 85.94 87 ASN A N 1
ATOM 680 C CA . ASN A 1 87 ? -27.840 11.205 -7.567 1.00 85.94 87 ASN A CA 1
ATOM 681 C C . ASN A 1 87 ? -27.636 9.725 -7.182 1.00 85.94 87 ASN A C 1
ATOM 683 O O . ASN A 1 87 ? -27.820 8.827 -8.006 1.00 85.94 87 ASN A O 1
ATOM 687 N N . VAL A 1 88 ? -27.269 9.455 -5.927 1.00 85.06 88 VAL A N 1
ATOM 688 C CA . VAL A 1 88 ? -27.106 8.090 -5.411 1.00 85.06 88 VAL A CA 1
ATOM 689 C C . VAL A 1 88 ? -28.448 7.608 -4.844 1.00 85.06 88 VAL A C 1
ATOM 691 O O . VAL A 1 88 ? -28.921 8.157 -3.850 1.00 85.06 88 VAL A O 1
ATOM 694 N N . PRO A 1 89 ? -29.092 6.590 -5.447 1.00 79.38 89 PRO A N 1
ATOM 695 C CA . PRO A 1 89 ? -30.465 6.219 -5.103 1.00 79.38 89 PRO A CA 1
ATOM 696 C C . PRO A 1 89 ? -30.594 5.404 -3.808 1.00 79.38 89 PRO A C 1
ATOM 698 O O . PRO A 1 89 ? -31.673 5.380 -3.223 1.00 79.38 89 PRO A O 1
ATOM 701 N N . ASN A 1 90 ? -29.546 4.689 -3.384 1.00 82.75 90 ASN A N 1
ATOM 702 C CA . ASN A 1 90 ? -29.591 3.807 -2.216 1.00 82.75 90 ASN A CA 1
ATOM 703 C C . ASN A 1 90 ? -28.192 3.608 -1.613 1.00 82.75 90 ASN A C 1
ATOM 705 O O . ASN A 1 90 ? -27.204 3.578 -2.342 1.00 82.75 90 ASN A O 1
ATOM 709 N N . GLU A 1 91 ? -28.123 3.381 -0.304 1.00 80.12 91 GLU A N 1
ATOM 710 C CA . GLU A 1 91 ? -26.896 3.057 0.434 1.00 80.12 91 GLU A CA 1
ATOM 711 C C . GLU A 1 91 ? -26.257 1.738 -0.032 1.00 80.12 91 GLU A C 1
ATOM 713 O O . GLU A 1 91 ? -25.039 1.593 -0.018 1.00 80.12 91 GLU A O 1
ATOM 718 N N . GLN A 1 92 ? -27.052 0.803 -0.569 1.00 83.44 92 GLN A N 1
ATOM 719 C CA . GLN A 1 92 ? -26.554 -0.449 -1.169 1.00 83.44 92 GLN A CA 1
ATOM 720 C C . GLN A 1 92 ? -25.587 -0.229 -2.345 1.00 83.44 92 GLN A C 1
ATOM 722 O O . GLN A 1 92 ? -24.882 -1.151 -2.757 1.00 83.44 92 GLN A O 1
ATOM 727 N N . VAL A 1 93 ? -25.566 0.973 -2.927 1.00 85.50 93 VAL A N 1
ATOM 728 C CA . VAL A 1 93 ? -24.596 1.337 -3.963 1.00 85.50 93 VAL A CA 1
ATOM 729 C C . VAL A 1 93 ? -23.180 1.384 -3.383 1.00 85.50 93 VAL A C 1
ATOM 731 O O . VAL A 1 93 ? -22.255 0.923 -4.045 1.00 85.50 93 VAL A O 1
ATOM 734 N N . PHE A 1 94 ? -23.012 1.828 -2.133 1.00 83.25 94 PHE A N 1
ATOM 735 C CA . PHE A 1 94 ? -21.706 1.857 -1.470 1.00 83.25 94 PHE A CA 1
ATOM 736 C C . PHE A 1 94 ? -21.136 0.450 -1.277 1.00 83.25 94 PHE A C 1
ATOM 738 O O . PHE A 1 94 ? -19.961 0.223 -1.544 1.00 83.25 94 PHE A O 1
ATOM 745 N N . GLU A 1 95 ? -21.969 -0.522 -0.891 1.00 83.94 95 GLU A N 1
ATOM 746 C CA . GLU A 1 95 ? -21.532 -1.919 -0.761 1.00 83.94 95 GLU A CA 1
ATOM 747 C C . GLU A 1 95 ? -21.047 -2.491 -2.098 1.00 83.94 95 GLU A C 1
ATOM 749 O O . GLU A 1 95 ? -20.036 -3.192 -2.143 1.00 83.94 95 GLU A O 1
ATOM 754 N N . LYS A 1 96 ? -21.732 -2.161 -3.200 1.00 87.69 96 LYS A N 1
ATOM 755 C CA . LYS A 1 96 ? -21.301 -2.564 -4.546 1.00 87.69 96 LYS A CA 1
ATOM 756 C C . LYS A 1 96 ? -19.977 -1.915 -4.926 1.00 87.69 96 LYS A C 1
ATOM 758 O O . LYS A 1 96 ? -19.083 -2.624 -5.375 1.00 87.69 96 LYS A O 1
ATOM 763 N N . TRP A 1 97 ? -19.827 -0.612 -4.689 1.00 86.50 97 TRP A N 1
ATOM 764 C CA . TRP A 1 97 ? -18.576 0.101 -4.954 1.00 86.50 97 TRP A CA 1
ATOM 765 C C . TRP A 1 97 ? -17.408 -0.456 -4.149 1.00 86.50 97 TRP A C 1
ATOM 767 O O . TRP A 1 97 ? -16.333 -0.610 -4.709 1.00 86.50 97 TRP A O 1
ATOM 777 N N . LEU A 1 98 ? -17.611 -0.847 -2.889 1.00 82.25 98 LEU A N 1
ATOM 778 C CA . LEU A 1 98 ? -16.564 -1.490 -2.088 1.00 82.25 98 LEU A CA 1
ATOM 779 C C . LEU A 1 98 ? -16.134 -2.845 -2.668 1.00 82.25 98 LEU A C 1
ATOM 781 O O . LEU A 1 98 ? -14.949 -3.180 -2.656 1.00 82.25 98 LEU A O 1
ATOM 785 N N . VAL A 1 99 ? -17.077 -3.640 -3.183 1.00 85.94 99 VAL A N 1
ATOM 786 C CA . VAL A 1 99 ? -16.762 -4.918 -3.845 1.00 85.94 99 VAL A CA 1
ATOM 787 C C . VAL A 1 99 ? -16.029 -4.684 -5.167 1.00 85.94 99 VAL A C 1
ATOM 789 O O . VAL A 1 99 ? -15.040 -5.365 -5.441 1.00 85.94 99 VAL A O 1
ATOM 792 N N . GLU A 1 100 ? -16.487 -3.725 -5.969 1.00 85.88 100 GLU A N 1
ATOM 793 C CA . GLU A 1 100 ? -15.855 -3.335 -7.235 1.00 85.88 100 GLU A CA 1
ATOM 794 C C . GLU A 1 100 ? -14.446 -2.776 -7.013 1.00 85.88 100 GLU A C 1
ATOM 796 O O . GLU A 1 100 ? -13.511 -3.175 -7.704 1.00 85.88 100 GLU A O 1
ATOM 801 N N . GLU A 1 101 ? -14.270 -1.912 -6.015 1.00 83.88 101 GLU A N 1
ATOM 802 C CA . GLU A 1 101 ? -12.980 -1.355 -5.616 1.00 83.88 101 GLU A CA 1
ATOM 803 C C . GLU A 1 101 ? -12.035 -2.460 -5.150 1.00 83.88 101 GLU A C 1
ATOM 805 O O . GLU A 1 101 ? -10.900 -2.534 -5.621 1.00 83.88 101 GLU A O 1
ATOM 810 N N . LYS A 1 102 ? -12.501 -3.375 -4.291 1.00 81.69 102 LYS A N 1
ATOM 811 C CA . LYS A 1 102 ? -11.700 -4.525 -3.864 1.00 81.69 102 LYS A CA 1
ATOM 812 C C . LYS A 1 102 ? -11.253 -5.368 -5.060 1.00 81.69 102 LYS A C 1
ATOM 814 O O . LYS A 1 102 ? -10.072 -5.692 -5.157 1.00 81.69 102 LYS A O 1
ATOM 819 N N . ALA A 1 103 ? -12.163 -5.691 -5.978 1.00 83.50 103 ALA A N 1
ATOM 820 C CA . ALA A 1 103 ? -11.839 -6.459 -7.179 1.00 83.50 103 ALA A CA 1
ATOM 821 C C . ALA A 1 103 ? -10.840 -5.716 -8.083 1.00 83.50 103 ALA A C 1
ATOM 823 O O . ALA A 1 103 ? -9.910 -6.324 -8.612 1.00 83.50 103 ALA A O 1
ATOM 824 N N . TYR A 1 104 ? -10.991 -4.398 -8.229 1.00 80.44 104 TYR A N 1
ATOM 825 C CA . TYR A 1 104 ? -10.056 -3.552 -8.967 1.00 80.44 104 TYR A CA 1
ATOM 826 C C . TYR A 1 104 ? -8.660 -3.543 -8.330 1.00 80.44 104 TYR A C 1
ATOM 828 O O . TYR A 1 104 ? -7.662 -3.692 -9.033 1.00 80.44 104 TYR A O 1
ATOM 836 N N . LEU A 1 105 ? -8.569 -3.405 -7.005 1.00 77.12 105 LEU A N 1
ATOM 837 C CA . LEU A 1 105 ? -7.297 -3.417 -6.278 1.00 77.12 105 LEU A CA 1
ATOM 838 C C . LEU A 1 105 ? -6.618 -4.794 -6.330 1.00 77.12 105 LEU A C 1
ATOM 840 O O . LEU A 1 105 ? -5.402 -4.868 -6.513 1.00 77.12 105 LEU A O 1
ATOM 844 N N . GLU A 1 106 ? -7.386 -5.882 -6.234 1.00 77.00 106 GLU A N 1
ATOM 845 C CA . GLU A 1 106 ? -6.880 -7.246 -6.438 1.00 77.00 106 GLU A CA 1
ATOM 846 C C . GLU A 1 106 ? -6.312 -7.418 -7.854 1.00 77.00 106 GLU A C 1
ATOM 848 O O . GLU A 1 106 ? -5.213 -7.948 -8.016 1.00 77.00 106 GLU A O 1
ATOM 853 N N . GLN A 1 107 ? -6.991 -6.897 -8.880 1.00 74.38 107 GLN A N 1
ATOM 854 C CA . GLN A 1 107 ? -6.479 -6.897 -10.254 1.00 74.38 107 GLN A CA 1
ATOM 855 C C . GLN A 1 107 ? -5.224 -6.026 -10.414 1.00 74.38 107 GLN A C 1
ATOM 857 O O . GLN A 1 107 ? -4.296 -6.426 -11.112 1.00 74.38 107 GLN A O 1
ATOM 862 N N . LEU A 1 108 ? -5.150 -4.872 -9.743 1.00 69.44 108 LEU A N 1
ATOM 863 C CA . LEU A 1 108 ? -3.996 -3.967 -9.805 1.00 69.44 108 LEU A CA 1
ATOM 864 C C . LEU A 1 108 ? -2.730 -4.577 -9.181 1.00 69.44 108 LEU A C 1
ATOM 866 O O . LEU A 1 108 ? -1.617 -4.310 -9.638 1.00 69.44 108 LEU A O 1
ATOM 870 N N . SER A 1 109 ? -2.895 -5.425 -8.162 1.00 62.75 109 SER A N 1
ATOM 871 C CA . SER A 1 109 ? -1.806 -6.206 -7.559 1.00 62.75 109 SER A CA 1
ATOM 872 C C . SER A 1 109 ? -1.159 -7.171 -8.566 1.00 62.75 109 SER A C 1
ATOM 874 O O . SER A 1 109 ? 0.052 -7.411 -8.532 1.00 62.75 109 SER A O 1
ATOM 876 N N . HIS A 1 110 ? -1.938 -7.684 -9.521 1.00 56.84 110 HIS A N 1
ATOM 877 C CA . HIS A 1 110 ? -1.483 -8.626 -10.537 1.00 56.84 110 HIS A CA 1
ATOM 878 C C . HIS A 1 110 ? -1.114 -7.909 -11.841 1.00 56.84 110 HIS A C 1
ATOM 880 O O . HIS A 1 110 ? -1.907 -7.834 -12.776 1.00 56.84 110 HIS A O 1
ATOM 886 N N . LYS A 1 111 ? 0.134 -7.434 -11.961 1.00 62.94 111 LYS A N 1
ATOM 887 C CA . LYS A 1 111 ? 0.677 -7.114 -13.295 1.00 62.94 111 LYS A CA 1
ATOM 888 C C . LYS A 1 111 ? 0.712 -8.396 -14.136 1.00 62.94 111 LYS A C 1
ATOM 890 O O . LYS A 1 111 ? 1.204 -9.407 -13.623 1.00 62.94 111 LYS A O 1
ATOM 895 N N . PRO A 1 112 ? 0.207 -8.393 -15.386 1.00 63.53 112 PRO A N 1
ATOM 896 C CA . PRO A 1 112 ? 0.233 -9.578 -16.229 1.00 63.53 112 PRO A CA 1
ATOM 897 C C . PRO A 1 112 ? 1.675 -10.085 -16.355 1.00 63.53 112 PRO A C 1
ATOM 899 O O . PRO A 1 112 ? 2.557 -9.306 -16.731 1.00 63.53 112 PRO A O 1
ATOM 902 N N . PRO A 1 113 ? 1.944 -11.366 -16.045 1.00 61.66 113 PRO A N 1
ATOM 903 C CA . PRO A 1 113 ? 3.301 -11.907 -16.042 1.00 61.66 113 PRO A CA 1
ATOM 904 C C . PRO A 1 113 ? 3.992 -11.717 -17.399 1.00 61.66 113 PRO A C 1
ATOM 906 O O . PRO A 1 113 ? 5.187 -11.436 -17.450 1.00 61.66 113 PRO A O 1
ATOM 909 N N . GLU A 1 114 ? 3.222 -11.782 -18.485 1.00 62.28 114 GLU A N 1
ATOM 910 C CA . GLU A 1 114 ? 3.681 -11.583 -19.857 1.00 62.28 114 GLU A CA 1
ATOM 911 C C . GLU A 1 114 ? 4.182 -10.154 -20.124 1.00 62.28 114 GLU A C 1
ATOM 913 O O . GLU A 1 114 ? 5.271 -9.986 -20.670 1.00 62.28 114 GLU A O 1
ATOM 918 N N . GLU A 1 115 ? 3.478 -9.124 -19.645 1.00 68.81 115 GLU A N 1
ATOM 919 C CA . GLU A 1 115 ? 3.916 -7.727 -19.775 1.00 68.81 115 GLU A CA 1
ATOM 920 C C . GLU A 1 115 ? 5.195 -7.468 -18.969 1.00 68.81 115 GLU A C 1
ATOM 922 O O . GLU A 1 115 ? 6.106 -6.787 -19.441 1.00 68.81 115 GLU A O 1
ATOM 927 N N . THR A 1 116 ? 5.324 -8.055 -17.773 1.00 76.00 116 THR A N 1
ATOM 928 C CA . THR A 1 116 ? 6.574 -7.989 -16.992 1.00 76.00 116 THR A CA 1
ATOM 929 C C . THR A 1 116 ? 7.748 -8.647 -17.699 1.00 76.00 116 THR A C 1
ATOM 931 O O . THR A 1 116 ? 8.829 -8.060 -17.727 1.00 76.00 116 THR A O 1
ATOM 934 N N . LEU A 1 117 ? 7.545 -9.812 -18.313 1.00 80.69 117 LEU A N 1
ATOM 935 C CA . LEU A 1 117 ? 8.601 -10.513 -19.041 1.00 80.69 117 LEU A CA 1
ATOM 936 C C . LEU A 1 117 ? 9.008 -9.761 -20.317 1.00 80.69 117 LEU A C 1
ATOM 938 O O . LEU A 1 117 ? 10.199 -9.672 -20.606 1.00 80.69 117 LEU A O 1
ATOM 942 N N . GLN A 1 118 ? 8.059 -9.166 -21.047 1.00 82.81 118 GLN A N 1
ATOM 943 C CA . GLN A 1 118 ? 8.347 -8.332 -22.222 1.00 82.81 118 GLN A CA 1
ATOM 944 C C . GLN A 1 118 ? 9.109 -7.050 -21.851 1.00 82.81 118 GLN A C 1
ATOM 946 O O . GLN A 1 118 ? 10.054 -6.669 -22.546 1.00 82.81 118 GLN A O 1
ATOM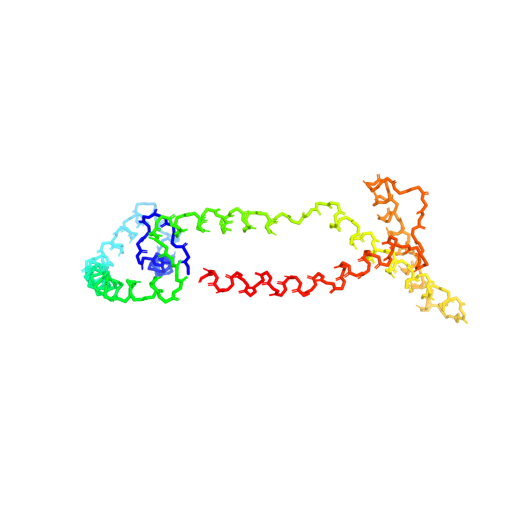 951 N N . MET A 1 119 ? 8.749 -6.402 -20.737 1.00 82.25 119 MET A N 1
ATOM 952 C CA . MET A 1 119 ? 9.485 -5.248 -20.206 1.00 82.25 119 MET A CA 1
ATOM 953 C C . MET A 1 119 ? 10.914 -5.627 -19.792 1.00 82.25 119 MET A C 1
ATOM 955 O O . MET A 1 119 ? 11.861 -4.922 -20.137 1.00 82.25 119 MET A O 1
ATOM 959 N N . GLU A 1 120 ? 11.088 -6.752 -19.092 1.00 85.31 120 GLU A N 1
ATOM 960 C CA . GLU A 1 120 ? 12.409 -7.268 -18.708 1.00 85.31 120 GLU A CA 1
ATOM 961 C C . GLU A 1 120 ? 13.260 -7.616 -19.932 1.00 85.31 120 GLU A C 1
ATOM 963 O O . GLU A 1 120 ? 14.436 -7.255 -19.987 1.00 85.31 120 GLU A O 1
ATOM 968 N N . TYR A 1 121 ? 12.669 -8.257 -20.940 1.00 87.25 121 TYR A N 1
ATOM 969 C CA . TYR A 1 121 ? 13.333 -8.560 -22.205 1.00 87.25 121 TYR A CA 1
ATOM 970 C C . TYR A 1 121 ? 13.802 -7.287 -22.920 1.00 87.25 121 TYR A C 1
ATOM 972 O O . TYR A 1 121 ? 14.970 -7.190 -23.308 1.00 87.25 121 TYR A O 1
ATOM 980 N N . TRP A 1 122 ? 12.940 -6.272 -23.015 1.00 88.44 122 TRP A N 1
ATOM 981 C CA . TRP A 1 122 ? 13.284 -4.984 -23.616 1.00 88.44 122 TRP A CA 1
ATOM 982 C C . TRP A 1 122 ? 14.426 -4.278 -22.869 1.00 88.44 122 TRP A C 1
ATOM 984 O O . TRP A 1 122 ? 15.403 -3.851 -23.489 1.00 88.44 122 TRP A O 1
ATOM 994 N N . GLU A 1 123 ? 14.366 -4.210 -21.535 1.00 86.75 123 GLU A N 1
ATOM 995 C CA . GLU A 1 123 ? 15.428 -3.616 -20.709 1.00 86.75 123 GLU A CA 1
ATOM 996 C C . GLU A 1 123 ? 16.770 -4.351 -20.886 1.00 86.75 123 GLU A C 1
ATOM 998 O O . GLU A 1 123 ? 17.827 -3.712 -20.937 1.00 86.75 123 GLU A O 1
ATOM 1003 N N . GLN A 1 124 ? 16.752 -5.683 -21.002 1.00 85.69 124 GLN A 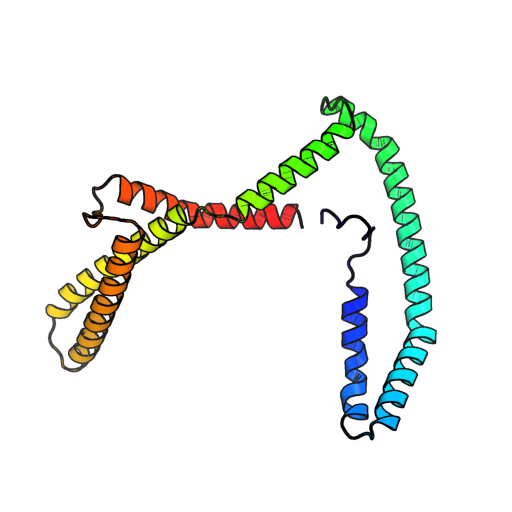N 1
ATOM 1004 C CA . GLN A 1 124 ? 17.956 -6.487 -21.233 1.00 85.69 124 GLN A CA 1
ATOM 1005 C C . GLN A 1 124 ? 18.529 -6.287 -22.643 1.00 85.69 124 GLN A C 1
ATOM 1007 O O . GLN A 1 124 ? 19.747 -6.184 -22.795 1.00 85.69 124 GLN A O 1
ATOM 1012 N N . LEU A 1 125 ? 17.689 -6.136 -23.673 1.00 86.06 125 LEU A N 1
ATOM 1013 C CA . LEU A 1 125 ? 18.141 -5.790 -25.027 1.00 86.06 125 LEU A CA 1
ATOM 1014 C C . LEU A 1 125 ? 18.797 -4.403 -25.087 1.00 86.06 125 LEU A C 1
ATOM 1016 O O . LEU A 1 125 ? 19.831 -4.231 -25.739 1.00 86.06 125 LEU A O 1
ATOM 1020 N N . VAL A 1 126 ? 18.249 -3.413 -24.378 1.00 87.38 126 VAL A N 1
ATOM 1021 C CA . VAL A 1 126 ? 18.851 -2.071 -24.278 1.00 87.38 126 VAL A CA 1
ATOM 1022 C C . VAL A 1 126 ? 20.209 -2.123 -23.565 1.00 87.38 126 VAL A C 1
ATOM 1024 O O . VAL A 1 126 ? 21.172 -1.497 -24.010 1.00 87.38 126 VAL A O 1
ATOM 1027 N N . LYS A 1 127 ? 20.339 -2.919 -22.497 1.00 86.12 127 LYS A N 1
ATOM 1028 C CA . LYS A 1 127 ? 21.627 -3.129 -21.806 1.00 86.12 127 LYS A CA 1
ATOM 1029 C C . LYS A 1 127 ? 22.655 -3.819 -22.700 1.00 86.12 127 LYS A C 1
ATOM 1031 O O . LYS A 1 127 ? 23.799 -3.367 -22.777 1.00 86.12 127 LYS A O 1
ATOM 1036 N N . LEU A 1 128 ? 22.244 -4.872 -23.405 1.00 85.38 128 LEU A N 1
ATOM 1037 C CA . LEU A 1 128 ? 23.104 -5.632 -24.308 1.00 85.38 128 LEU A CA 1
ATOM 1038 C C . LEU A 1 128 ? 23.611 -4.756 -25.456 1.00 85.38 128 LEU A C 1
ATOM 1040 O O . LEU A 1 128 ? 24.805 -4.766 -25.752 1.00 85.38 128 LEU A O 1
ATOM 1044 N N . THR A 1 129 ? 22.732 -3.961 -26.071 1.00 84.38 129 THR A N 1
ATOM 1045 C CA . THR A 1 129 ? 23.117 -3.033 -27.145 1.00 84.38 129 THR A CA 1
ATOM 1046 C C . THR A 1 129 ? 24.096 -1.976 -26.644 1.00 84.38 129 THR A C 1
ATOM 1048 O O . THR A 1 129 ? 25.140 -1.805 -27.266 1.00 84.38 129 THR A O 1
ATOM 1051 N N . ALA A 1 130 ? 23.851 -1.350 -25.489 1.00 84.00 130 ALA A N 1
ATOM 1052 C CA . ALA A 1 130 ? 24.774 -0.376 -24.900 1.00 84.00 130 ALA A CA 1
ATOM 1053 C C . ALA A 1 130 ? 26.163 -0.971 -24.592 1.00 84.00 130 ALA A C 1
ATOM 1055 O O . ALA A 1 130 ? 27.185 -0.338 -24.874 1.00 84.00 130 ALA A O 1
ATOM 1056 N N . LYS A 1 131 ? 26.218 -2.196 -24.050 1.00 82.31 131 LYS A N 1
ATOM 1057 C CA . LYS A 1 131 ? 27.477 -2.920 -23.790 1.00 82.31 131 LYS A CA 1
ATOM 1058 C C . LYS A 1 131 ? 28.212 -3.278 -25.081 1.00 82.31 131 LYS A C 1
ATOM 1060 O O . LYS A 1 131 ? 29.431 -3.144 -25.134 1.00 82.31 131 LYS A O 1
ATOM 1065 N N . ASN A 1 132 ? 27.486 -3.666 -26.127 1.00 81.56 132 ASN A N 1
ATOM 1066 C CA . ASN A 1 132 ? 28.060 -3.934 -27.444 1.00 81.56 132 ASN A CA 1
ATOM 1067 C C . ASN A 1 132 ? 28.752 -2.677 -28.004 1.00 81.56 132 ASN A C 1
ATOM 1069 O O . ASN A 1 132 ? 29.906 -2.731 -28.419 1.00 81.56 132 ASN A O 1
ATOM 1073 N N . THR A 1 133 ? 28.105 -1.509 -27.923 1.00 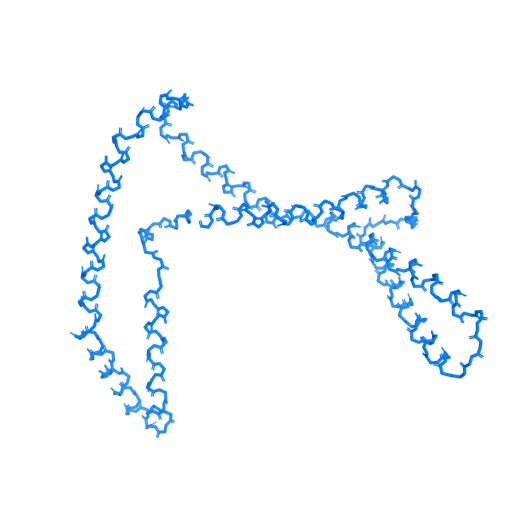81.19 133 THR A N 1
ATOM 1074 C CA . THR A 1 133 ? 28.700 -0.230 -28.351 1.00 81.19 133 THR A CA 1
ATOM 1075 C C . THR A 1 133 ? 29.952 0.129 -27.544 1.00 81.19 133 THR A C 1
ATOM 1077 O O . THR A 1 133 ? 30.930 0.625 -28.103 1.00 81.19 133 THR A O 1
ATOM 1080 N N . GLN A 1 134 ? 29.952 -0.145 -26.234 1.00 78.75 134 GLN A N 1
ATOM 1081 C CA . GLN A 1 134 ? 31.122 0.053 -25.367 1.00 78.75 134 GLN A CA 1
ATOM 1082 C C . GLN A 1 134 ? 32.277 -0.889 -25.724 1.00 78.75 134 GLN A C 1
ATOM 1084 O O . GLN A 1 134 ? 33.431 -0.457 -25.701 1.00 78.75 134 GLN A O 1
ATOM 1089 N N . LEU A 1 135 ? 31.983 -2.141 -26.083 1.00 74.44 135 LEU A N 1
ATOM 1090 C CA . LEU A 1 135 ? 32.971 -3.115 -26.547 1.00 74.44 135 LEU A CA 1
ATOM 1091 C C . LEU A 1 135 ? 33.680 -2.597 -27.810 1.00 74.44 135 LEU A C 1
ATOM 1093 O O . LEU A 1 135 ? 34.902 -2.437 -27.786 1.00 74.44 135 LEU A O 1
ATOM 1097 N N . TYR A 1 136 ? 32.924 -2.193 -28.838 1.00 72.19 136 TYR A N 1
ATOM 1098 C CA . TYR A 1 136 ? 33.477 -1.626 -30.079 1.00 72.19 136 TYR A CA 1
ATOM 1099 C C . TYR A 1 136 ? 34.297 -0.348 -29.846 1.00 72.19 136 TYR A C 1
ATOM 1101 O O . TYR A 1 136 ? 35.365 -0.171 -30.433 1.00 72.19 136 TYR A O 1
ATOM 1109 N N . ALA A 1 137 ? 33.841 0.546 -28.964 1.00 73.12 137 ALA A N 1
ATOM 1110 C CA . ALA A 1 137 ? 34.590 1.756 -28.613 1.00 73.12 137 ALA A CA 1
ATOM 1111 C C . ALA A 1 137 ? 35.893 1.437 -27.857 1.00 73.12 137 ALA A C 1
ATOM 1113 O O . ALA A 1 137 ? 36.898 2.145 -27.987 1.00 73.12 137 ALA A O 1
ATOM 1114 N N . SER A 1 138 ? 35.891 0.366 -27.061 1.00 64.56 138 SER A N 1
ATOM 1115 C CA . SER A 1 138 ? 37.058 -0.061 -26.300 1.00 64.56 138 SER A CA 1
ATOM 1116 C C . SER A 1 138 ? 38.153 -0.635 -27.195 1.00 64.56 138 SER A C 1
ATOM 1118 O O . SER A 1 138 ? 39.325 -0.409 -26.884 1.00 64.56 138 SER A O 1
ATOM 1120 N N . ASP A 1 139 ? 37.807 -1.288 -28.311 1.00 62.66 139 ASP A N 1
ATOM 1121 C CA . ASP A 1 139 ? 38.750 -1.892 -29.265 1.00 62.66 139 ASP A CA 1
ATOM 1122 C C . ASP A 1 139 ? 39.656 -0.860 -29.952 1.00 62.66 139 ASP A C 1
ATOM 1124 O O . ASP A 1 139 ? 40.817 -1.148 -30.245 1.00 62.66 139 ASP A O 1
ATOM 1128 N N . ALA A 1 140 ? 39.197 0.387 -30.081 1.00 61.47 140 ALA A N 1
ATOM 1129 C CA . ALA A 1 140 ? 39.923 1.461 -30.756 1.00 61.47 140 ALA A CA 1
ATOM 1130 C C . ALA A 1 140 ? 41.166 2.001 -30.006 1.00 61.47 140 ALA A C 1
ATOM 1132 O O . ALA A 1 140 ? 41.940 2.760 -30.587 1.00 61.47 140 ALA A O 1
ATOM 1133 N N . THR A 1 141 ? 41.404 1.661 -28.725 1.00 58.25 141 THR A N 1
ATOM 1134 C CA . THR A 1 141 ? 42.546 2.218 -27.956 1.00 58.25 141 THR A CA 1
ATOM 1135 C C . THR A 1 141 ? 43.257 1.210 -27.040 1.00 58.25 141 THR A C 1
ATOM 1137 O O . THR A 1 141 ? 42.725 0.806 -26.008 1.00 58.25 141 THR A O 1
ATOM 1140 N N . MET A 1 142 ? 44.505 0.851 -27.367 1.00 54.75 142 MET A N 1
ATOM 1141 C CA . MET A 1 142 ? 45.272 -0.214 -26.695 1.00 54.75 142 MET A CA 1
ATOM 1142 C C . MET A 1 142 ? 46.153 0.302 -25.537 1.00 54.75 142 MET A C 1
ATOM 1144 O O . MET A 1 142 ? 47.160 0.963 -25.774 1.00 54.75 142 MET A O 1
ATOM 1148 N N . THR A 1 143 ? 45.832 -0.051 -24.283 1.00 67.81 143 THR A N 1
ATOM 1149 C CA . THR A 1 143 ? 46.769 -0.015 -23.132 1.00 67.81 143 THR A CA 1
ATOM 1150 C C . THR A 1 143 ? 46.489 -1.173 -22.155 1.00 67.81 143 THR A C 1
ATOM 1152 O O . THR A 1 143 ? 45.347 -1.596 -22.005 1.00 67.81 143 THR A O 1
ATOM 1155 N N . LYS A 1 144 ? 47.506 -1.678 -21.432 1.00 61.81 144 LYS A N 1
ATOM 1156 C CA . LYS A 1 144 ? 47.391 -2.867 -20.545 1.00 61.81 144 LYS A CA 1
ATOM 1157 C C . LYS A 1 144 ? 46.327 -2.753 -19.434 1.00 61.81 144 LYS A C 1
ATOM 1159 O O . LYS A 1 144 ? 45.693 -3.740 -19.086 1.00 61.81 144 LYS A O 1
ATOM 1164 N N . LYS A 1 145 ? 46.087 -1.551 -18.885 1.00 61.50 145 LYS A N 1
ATOM 1165 C CA . LYS A 1 145 ? 45.004 -1.312 -17.901 1.00 61.50 145 LYS A CA 1
ATOM 1166 C C . LYS A 1 145 ? 43.604 -1.386 -18.533 1.00 61.50 145 LYS A C 1
ATOM 1168 O O . LYS A 1 145 ? 42.657 -1.765 -17.853 1.00 61.50 145 LYS A O 1
ATOM 1173 N N . LYS A 1 146 ? 43.473 -1.065 -19.827 1.00 62.03 146 LYS A N 1
ATOM 1174 C CA . LYS A 1 146 ? 42.210 -1.183 -20.575 1.00 62.03 146 LYS A CA 1
ATOM 1175 C C . LYS A 1 146 ? 41.869 -2.635 -20.915 1.00 62.03 146 LYS A C 1
ATOM 1177 O O . LYS A 1 146 ? 40.699 -2.953 -21.046 1.00 62.03 146 LYS A O 1
ATOM 1182 N N . GLU A 1 147 ? 42.850 -3.530 -20.984 1.00 70.19 147 GLU A N 1
ATOM 1183 C CA . GLU A 1 147 ? 42.636 -4.945 -21.320 1.00 70.19 147 GLU A CA 1
ATOM 1184 C C . GLU A 1 147 ? 41.861 -5.722 -20.238 1.00 70.19 147 GLU A C 1
ATOM 1186 O O . GLU A 1 147 ? 40.984 -6.521 -20.556 1.00 70.19 147 GLU A O 1
ATOM 1191 N N . ALA A 1 148 ? 42.114 -5.444 -18.954 1.00 75.88 148 ALA A N 1
ATOM 1192 C CA . ALA A 1 148 ? 41.318 -6.012 -17.861 1.00 75.88 148 ALA A CA 1
ATOM 1193 C C . ALA A 1 148 ? 39.866 -5.504 -17.889 1.00 75.88 148 ALA A C 1
ATOM 1195 O O . ALA A 1 148 ? 38.932 -6.286 -17.735 1.00 75.88 148 ALA A O 1
ATOM 1196 N N . LEU A 1 149 ? 39.679 -4.206 -18.156 1.00 75.19 149 LEU A N 1
ATOM 1197 C CA . LEU A 1 149 ? 38.353 -3.605 -18.310 1.00 75.19 149 LEU A CA 1
ATOM 1198 C C . LEU A 1 149 ? 37.589 -4.229 -19.488 1.00 75.19 149 LEU A C 1
ATOM 1200 O O . LEU A 1 149 ? 36.413 -4.542 -19.347 1.00 75.19 149 LEU A O 1
ATOM 1204 N N . ARG A 1 150 ? 38.261 -4.478 -20.617 1.00 76.00 150 ARG A N 1
ATOM 1205 C CA . ARG A 1 150 ? 37.674 -5.162 -21.779 1.00 76.00 150 ARG A CA 1
ATOM 1206 C C . ARG A 1 150 ? 37.203 -6.574 -21.455 1.00 76.00 150 ARG A C 1
ATOM 1208 O O . ARG A 1 150 ? 36.083 -6.917 -21.811 1.00 76.00 150 ARG A O 1
ATOM 1215 N N . ARG A 1 151 ? 38.018 -7.369 -20.751 1.00 79.56 151 ARG A N 1
ATOM 1216 C CA . ARG A 1 151 ? 37.624 -8.724 -20.324 1.00 79.56 151 ARG A CA 1
ATOM 1217 C C . ARG A 1 151 ? 36.359 -8.699 -19.470 1.00 79.56 151 ARG A C 1
ATOM 1219 O O . ARG A 1 151 ? 35.430 -9.442 -19.751 1.00 79.56 151 ARG A O 1
ATOM 1226 N N . HIS A 1 152 ? 36.273 -7.775 -18.515 1.00 81.94 152 HIS A N 1
ATOM 1227 C CA . HIS A 1 152 ? 35.062 -7.612 -17.710 1.00 81.94 152 HIS A CA 1
ATOM 1228 C C . HIS A 1 152 ? 33.843 -7.167 -18.528 1.00 81.94 152 HIS A C 1
ATOM 1230 O O . HIS A 1 152 ? 32.737 -7.634 -18.272 1.00 81.94 152 HIS A O 1
ATOM 1236 N N . VAL A 1 153 ? 34.015 -6.279 -19.513 1.00 78.31 153 VAL A N 1
ATOM 1237 C CA . VAL A 1 153 ? 32.920 -5.858 -20.406 1.00 78.31 153 VAL A CA 1
ATOM 1238 C C . VAL A 1 153 ? 32.433 -7.027 -21.266 1.00 78.31 153 VAL A C 1
ATOM 1240 O O . VAL A 1 153 ? 31.224 -7.203 -21.393 1.00 78.31 153 VAL A O 1
ATOM 1243 N N . LEU A 1 154 ? 33.345 -7.852 -21.788 1.00 81.00 154 LEU A N 1
ATOM 1244 C CA . LEU A 1 154 ? 33.017 -9.038 -22.580 1.00 81.00 154 LEU A CA 1
ATOM 1245 C C . LEU A 1 154 ? 32.290 -10.102 -21.744 1.00 81.00 154 LEU A C 1
ATOM 1247 O O . LEU A 1 154 ? 31.207 -10.534 -22.122 1.00 81.00 154 LEU A O 1
ATOM 1251 N N . GLU A 1 155 ? 32.813 -10.452 -20.567 1.00 83.62 155 GLU A N 1
ATOM 1252 C CA . GLU A 1 155 ? 32.161 -11.397 -19.644 1.00 83.62 155 GLU A CA 1
ATOM 1253 C C . GLU A 1 155 ? 30.754 -10.923 -19.245 1.00 83.62 155 GLU A C 1
ATOM 1255 O O . GLU A 1 155 ? 29.811 -11.708 -19.144 1.00 83.62 155 GLU A O 1
ATOM 1260 N N . ASN A 1 156 ? 30.588 -9.617 -19.022 1.00 81.31 156 ASN A N 1
ATOM 1261 C CA . ASN A 1 156 ? 29.292 -9.023 -18.706 1.00 81.31 156 ASN A CA 1
ATOM 1262 C C . ASN A 1 156 ? 28.348 -8.959 -19.913 1.00 81.31 156 ASN A C 1
ATOM 1264 O O . ASN A 1 156 ? 27.138 -8.886 -19.710 1.00 81.31 156 ASN A O 1
ATOM 1268 N N . TYR A 1 157 ? 28.871 -8.929 -21.138 1.00 82.00 157 TYR A N 1
ATOM 1269 C CA . TYR A 1 157 ? 28.085 -9.015 -22.368 1.00 82.00 157 TYR A CA 1
ATOM 1270 C C . TYR A 1 157 ? 27.597 -10.450 -22.603 1.00 82.00 157 TYR A C 1
ATOM 1272 O O . TYR A 1 157 ? 26.423 -10.655 -22.896 1.00 82.00 157 TYR A O 1
ATOM 1280 N N . GLU A 1 158 ? 28.462 -11.445 -22.403 1.00 82.62 158 GLU A N 1
ATOM 1281 C CA . GLU A 1 158 ? 28.112 -12.865 -22.525 1.00 82.62 158 GLU A CA 1
ATOM 1282 C C . GLU A 1 158 ? 27.048 -13.282 -21.503 1.00 82.62 158 GLU A C 1
ATOM 1284 O O . GLU A 1 158 ? 26.084 -13.958 -21.858 1.00 82.62 158 GLU A O 1
ATOM 1289 N N . LYS A 1 159 ? 27.161 -12.820 -20.251 1.00 84.75 159 LYS A N 1
ATOM 1290 C CA . LYS A 1 159 ? 26.135 -13.052 -19.218 1.00 84.75 159 LYS A CA 1
ATOM 1291 C C . LYS A 1 159 ? 24.780 -12.466 -19.606 1.00 84.75 159 LYS A C 1
ATOM 1293 O O . LYS A 1 159 ? 23.767 -13.150 -19.496 1.00 84.75 159 LYS A O 1
ATOM 1298 N N . ASP A 1 160 ? 24.758 -11.222 -20.080 1.00 82.50 160 ASP A N 1
ATOM 1299 C CA . ASP A 1 160 ? 23.520 -10.587 -20.535 1.00 82.50 160 ASP A CA 1
ATOM 1300 C C . ASP A 1 160 ? 22.938 -11.312 -21.756 1.00 82.50 160 ASP A C 1
ATOM 1302 O O . ASP A 1 160 ? 21.724 -11.463 -21.850 1.00 82.50 160 ASP A O 1
ATOM 1306 N N . LEU A 1 161 ? 23.780 -11.808 -22.669 1.00 84.50 161 LEU A N 1
ATOM 1307 C CA . LEU A 1 161 ? 23.338 -12.575 -23.834 1.00 84.50 161 LEU A CA 1
ATOM 1308 C C . LEU A 1 161 ? 22.605 -13.859 -23.426 1.00 84.50 161 LEU A C 1
ATOM 1310 O O . LEU A 1 161 ? 21.538 -14.133 -23.975 1.00 84.50 161 LEU A O 1
ATOM 1314 N N . VAL A 1 162 ? 23.131 -14.601 -22.448 1.00 86.81 162 VAL A N 1
ATOM 1315 C CA . VAL A 1 162 ? 22.473 -15.800 -21.900 1.00 86.81 162 VAL A CA 1
ATOM 1316 C C . VAL A 1 162 ? 21.124 -15.440 -21.274 1.00 86.81 162 VAL A C 1
ATOM 1318 O O . VAL A 1 162 ? 20.118 -16.076 -21.579 1.00 86.81 162 VAL A O 1
ATOM 1321 N N . CYS A 1 163 ? 21.065 -14.372 -20.473 1.00 84.88 163 CYS A N 1
ATOM 1322 C CA . CYS A 1 163 ? 19.810 -13.891 -19.886 1.00 84.88 163 CYS A CA 1
ATOM 1323 C C . CYS A 1 163 ? 18.764 -13.534 -20.956 1.00 84.88 163 CYS A C 1
ATOM 1325 O O . CYS A 1 163 ? 17.587 -13.858 -20.806 1.00 84.88 163 CYS A O 1
ATOM 1327 N N . VAL A 1 164 ? 19.179 -12.881 -22.046 1.00 86.69 164 VAL A N 1
ATOM 1328 C CA . VAL A 1 164 ? 18.283 -12.519 -23.154 1.00 86.69 164 VAL A CA 1
ATOM 1329 C C . VAL A 1 164 ? 17.769 -13.770 -23.879 1.00 86.69 164 VAL A C 1
ATOM 1331 O O . VAL A 1 164 ? 16.575 -13.850 -24.149 1.00 86.69 164 VAL A O 1
ATOM 1334 N N . GLN A 1 165 ? 18.617 -14.774 -24.117 1.00 84.88 165 GLN A N 1
ATOM 1335 C CA . GLN A 1 165 ? 18.214 -16.051 -24.731 1.00 84.88 165 GLN A CA 1
ATOM 1336 C C . GLN A 1 165 ? 17.228 -16.841 -23.856 1.00 84.88 165 GLN A C 1
ATOM 1338 O O . GLN A 1 165 ? 16.286 -17.460 -24.355 1.00 84.88 165 GLN A O 1
ATOM 1343 N N . GLU A 1 166 ? 17.405 -16.813 -22.535 1.00 86.62 166 GLU A N 1
ATOM 1344 C CA . GLU A 1 166 ? 16.451 -17.424 -21.607 1.00 86.62 166 GLU A CA 1
ATOM 1345 C C . GLU A 1 166 ? 15.083 -16.736 -21.639 1.00 86.62 166 GLU A C 1
ATOM 1347 O O . GLU A 1 166 ? 14.060 -17.414 -21.511 1.00 86.62 166 GLU A O 1
ATOM 1352 N N . LEU A 1 167 ? 15.056 -15.412 -21.806 1.00 84.69 167 LEU A N 1
ATOM 1353 C CA . LEU A 1 167 ? 13.823 -14.635 -21.941 1.00 84.69 167 LEU A CA 1
ATOM 1354 C C . LEU A 1 167 ? 13.149 -14.872 -23.299 1.00 84.69 167 LEU A C 1
ATOM 1356 O O . LEU A 1 167 ? 11.936 -15.062 -23.323 1.00 84.69 167 LEU A O 1
ATOM 1360 N N . GLU A 1 168 ? 13.911 -14.978 -24.392 1.00 87.75 168 GLU A N 1
ATOM 1361 C CA . GLU A 1 168 ? 13.402 -15.358 -25.726 1.00 87.75 168 GLU A CA 1
ATOM 1362 C C . GLU A 1 168 ? 12.715 -16.727 -25.680 1.00 87.75 168 GLU A C 1
ATOM 1364 O O . GLU A 1 168 ? 11.599 -16.881 -26.174 1.00 87.75 168 GLU A O 1
ATOM 1369 N N . ARG A 1 169 ? 13.313 -17.699 -24.978 1.00 84.62 169 ARG A N 1
ATOM 1370 C CA . ARG A 1 169 ? 12.710 -19.023 -24.757 1.00 84.62 169 ARG A CA 1
ATOM 1371 C C . ARG A 1 169 ? 11.429 -18.963 -23.922 1.00 84.62 169 ARG A C 1
ATOM 1373 O O . ARG A 1 169 ? 10.520 -19.751 -24.152 1.00 84.62 169 ARG A O 1
ATOM 1380 N N . LYS A 1 170 ? 11.361 -18.085 -22.917 1.00 85.44 170 LYS A N 1
ATOM 1381 C CA . LYS A 1 170 ? 10.167 -17.933 -22.064 1.00 85.44 170 LYS A CA 1
ATOM 1382 C C . LYS A 1 170 ? 9.020 -17.228 -22.792 1.00 85.44 170 LYS A C 1
ATOM 1384 O O . LYS A 1 170 ? 7.869 -17.553 -22.525 1.00 85.44 170 LYS A O 1
ATOM 1389 N N . LEU A 1 171 ? 9.337 -16.288 -23.681 1.00 82.44 171 LEU A N 1
ATOM 1390 C CA . LEU A 1 171 ? 8.377 -15.512 -24.470 1.00 82.44 171 LEU A CA 1
ATOM 1391 C C . LEU A 1 171 ? 8.048 -16.150 -25.834 1.00 82.44 171 LEU A C 1
ATOM 1393 O O . LEU A 1 171 ? 7.215 -15.613 -26.553 1.00 82.44 171 LEU A O 1
ATOM 1397 N N . ASN A 1 172 ? 8.670 -17.287 -26.182 1.00 82.62 172 ASN A N 1
ATOM 1398 C CA . ASN A 1 172 ? 8.564 -17.947 -27.492 1.00 82.62 172 ASN A CA 1
ATOM 1399 C C . ASN A 1 172 ? 8.875 -17.004 -28.672 1.00 82.62 172 ASN A C 1
ATOM 1401 O O . ASN A 1 172 ? 8.152 -16.971 -29.665 1.00 82.62 172 ASN A O 1
ATOM 1405 N N . ILE A 1 173 ? 9.944 -16.216 -28.550 1.00 83.31 173 ILE A N 1
ATOM 1406 C CA . ILE A 1 173 ? 10.378 -15.280 -29.591 1.00 83.31 173 ILE A CA 1
ATOM 1407 C C . ILE A 1 173 ? 11.374 -15.987 -30.515 1.00 83.31 173 ILE A C 1
ATOM 1409 O O . ILE A 1 173 ? 12.482 -16.318 -30.097 1.00 83.31 173 ILE A O 1
ATOM 1413 N N . ASP A 1 174 ? 10.994 -16.175 -31.780 1.00 76.00 174 ASP A N 1
ATOM 1414 C CA . ASP A 1 174 ? 11.854 -16.801 -32.797 1.00 76.00 174 ASP A CA 1
ATOM 1415 C C . ASP A 1 174 ? 12.863 -15.816 -33.417 1.00 76.00 174 ASP A C 1
ATOM 1417 O O . ASP A 1 174 ? 13.944 -16.209 -33.861 1.00 76.00 174 ASP A O 1
ATOM 1421 N N . ILE A 1 175 ? 12.519 -14.523 -33.460 1.00 80.06 175 ILE A N 1
ATOM 1422 C CA . ILE A 1 175 ? 13.341 -13.461 -34.052 1.00 80.06 175 ILE A CA 1
ATOM 1423 C C . ILE A 1 175 ? 13.577 -12.376 -33.008 1.00 80.06 175 ILE A C 1
ATOM 1425 O O . ILE A 1 175 ? 12.642 -11.725 -32.551 1.00 80.06 175 ILE A O 1
ATOM 1429 N N . ARG A 1 176 ? 14.848 -12.148 -32.662 1.00 83.88 176 ARG A N 1
ATOM 1430 C CA . ARG A 1 176 ? 15.241 -11.094 -31.721 1.00 83.88 176 ARG A CA 1
ATOM 1431 C C . ARG A 1 176 ? 14.717 -9.726 -32.167 1.00 83.88 176 ARG A C 1
ATOM 1433 O O . ARG A 1 176 ? 14.993 -9.300 -33.291 1.00 83.88 176 ARG A O 1
ATOM 1440 N N . TRP A 1 177 ? 14.080 -9.019 -31.234 1.00 85.50 177 TRP A N 1
ATOM 1441 C CA . TRP A 1 177 ? 13.530 -7.685 -31.460 1.00 85.50 177 TRP A CA 1
ATOM 1442 C C . TRP A 1 177 ? 14.597 -6.661 -31.840 1.00 85.50 177 TRP A C 1
ATOM 1444 O O . TRP A 1 177 ? 15.654 -6.546 -31.206 1.00 85.50 177 TRP A O 1
ATOM 1454 N N . LYS A 1 178 ? 14.273 -5.860 -32.847 1.00 84.31 178 LYS A N 1
ATOM 1455 C CA . LYS A 1 178 ? 15.031 -4.699 -33.304 1.00 84.31 178 LYS A CA 1
ATOM 1456 C C . LYS A 1 178 ? 14.266 -3.411 -32.989 1.00 84.31 178 LYS A C 1
ATOM 1458 O O . LYS A 1 178 ? 13.043 -3.434 -32.899 1.00 84.31 178 LYS A O 1
ATOM 1463 N N . PRO A 1 179 ? 14.954 -2.258 -32.895 1.00 80.06 179 PRO A N 1
ATOM 1464 C CA . PRO A 1 179 ? 14.303 -0.964 -32.651 1.00 80.06 179 PRO A CA 1
ATOM 1465 C C . PRO A 1 179 ? 13.225 -0.561 -33.676 1.00 80.06 179 PRO A C 1
ATOM 1467 O O . PRO A 1 179 ? 12.380 0.291 -33.399 1.00 80.06 179 PRO A O 1
ATOM 1470 N N . GLU A 1 180 ? 13.264 -1.163 -34.864 1.00 81.94 180 GLU A N 1
ATOM 1471 C CA . GLU A 1 180 ? 12.315 -0.943 -35.959 1.00 81.94 180 GLU A CA 1
ATOM 1472 C C . GLU A 1 180 ? 11.021 -1.760 -35.803 1.00 81.94 180 GLU A C 1
ATOM 1474 O O . GLU A 1 180 ? 10.014 -1.429 -36.428 1.00 81.94 180 GLU A O 1
ATOM 1479 N N . ASP A 1 181 ? 11.019 -2.785 -34.946 1.00 86.88 181 ASP A N 1
ATOM 1480 C CA . ASP A 1 181 ? 9.882 -3.684 -34.777 1.00 86.88 181 ASP A CA 1
ATOM 1481 C C . ASP A 1 181 ? 8.782 -3.044 -33.917 1.00 86.88 181 ASP A C 1
ATOM 1483 O O . ASP A 1 181 ? 9.034 -2.357 -32.919 1.00 86.88 181 ASP A O 1
ATOM 1487 N N . ALA A 1 182 ? 7.523 -3.313 -34.274 1.00 83.12 182 ALA A N 1
ATOM 1488 C CA . ALA A 1 182 ? 6.361 -2.791 -33.554 1.00 83.12 182 ALA A CA 1
ATOM 1489 C C . ALA A 1 182 ? 6.312 -3.271 -32.091 1.00 83.12 182 ALA A C 1
ATOM 1491 O O . ALA A 1 182 ? 5.922 -2.515 -31.197 1.00 83.12 182 ALA A O 1
ATOM 1492 N N . GLU A 1 183 ? 6.752 -4.505 -31.845 1.00 83.06 183 GLU A N 1
ATOM 1493 C CA . GLU A 1 183 ? 6.801 -5.145 -30.526 1.00 83.06 183 GLU A CA 1
ATOM 1494 C C . GLU A 1 183 ? 7.812 -4.449 -29.607 1.00 83.06 183 GLU A C 1
ATOM 1496 O O . GLU A 1 183 ? 7.493 -4.116 -28.464 1.00 83.06 183 GLU A O 1
ATOM 1501 N N . TRP A 1 184 ? 8.985 -4.095 -30.144 1.00 84.62 184 TRP A N 1
ATOM 1502 C CA . TRP A 1 184 ? 10.005 -3.338 -29.421 1.00 84.62 184 TRP A CA 1
ATOM 1503 C C . TRP A 1 184 ? 9.510 -1.943 -29.024 1.00 84.62 184 TRP A C 1
ATOM 1505 O O . TRP A 1 184 ? 9.711 -1.501 -27.892 1.00 84.62 184 TRP A O 1
ATOM 1515 N N . GLN A 1 185 ? 8.828 -1.243 -29.934 1.00 84.88 185 GLN A N 1
ATOM 1516 C CA . GLN A 1 185 ? 8.278 0.087 -29.652 1.00 84.88 185 GLN A CA 1
ATOM 1517 C C . GLN A 1 185 ? 7.124 0.031 -28.646 1.00 84.88 185 GLN A C 1
ATOM 1519 O O . GLN A 1 185 ? 6.975 0.935 -27.821 1.00 84.88 185 GLN A O 1
ATOM 1524 N N . CYS A 1 186 ? 6.304 -1.020 -28.700 1.00 82.62 186 CYS A N 1
ATOM 1525 C CA . CYS A 1 186 ? 5.228 -1.240 -27.741 1.00 82.62 186 CYS A CA 1
ATOM 1526 C C . CYS A 1 186 ? 5.786 -1.489 -26.335 1.00 82.62 186 CYS A C 1
ATOM 1528 O O . CYS A 1 186 ? 5.421 -0.774 -25.401 1.00 82.62 186 CYS A O 1
ATOM 1530 N N . ALA A 1 187 ? 6.744 -2.410 -26.202 1.00 83.56 187 ALA A N 1
ATOM 1531 C CA . ALA A 1 187 ? 7.409 -2.695 -24.935 1.00 83.56 187 ALA A CA 1
ATOM 1532 C C . ALA A 1 187 ? 8.146 -1.464 -24.381 1.00 83.56 187 ALA A C 1
ATOM 1534 O O . ALA A 1 187 ? 8.030 -1.168 -23.195 1.00 83.56 187 ALA A O 1
ATOM 1535 N N . GLY A 1 188 ? 8.809 -0.674 -25.232 1.00 82.75 188 GLY A N 1
ATOM 1536 C CA . GLY A 1 188 ? 9.436 0.586 -24.821 1.00 82.75 188 GLY A CA 1
ATOM 1537 C C . GLY A 1 188 ? 8.438 1.604 -24.253 1.00 82.75 188 GLY A C 1
ATOM 1538 O O . GLY A 1 188 ? 8.718 2.249 -23.242 1.00 82.75 188 GLY A O 1
ATOM 1539 N N . ARG A 1 189 ? 7.236 1.711 -24.840 1.00 84.19 189 ARG A N 1
ATOM 1540 C CA . ARG A 1 189 ? 6.147 2.538 -24.285 1.00 84.19 189 ARG A CA 1
ATOM 1541 C C . ARG A 1 189 ? 5.645 2.005 -22.942 1.00 84.19 189 ARG A C 1
ATOM 1543 O O . ARG A 1 189 ? 5.385 2.804 -22.046 1.00 84.19 189 ARG A O 1
ATOM 1550 N N . LEU A 1 190 ? 5.531 0.686 -22.783 1.00 81.69 190 LEU A N 1
ATOM 1551 C CA . LEU A 1 190 ? 5.140 0.064 -21.512 1.00 81.69 190 LEU A CA 1
ATOM 1552 C C . LEU A 1 190 ? 6.176 0.328 -20.412 1.00 81.69 190 LEU A C 1
ATOM 1554 O O . LEU A 1 190 ? 5.802 0.750 -19.320 1.00 81.69 190 LEU A O 1
ATOM 1558 N N . VAL A 1 191 ? 7.470 0.177 -20.713 1.00 82.81 191 VAL A N 1
ATOM 1559 C CA . VAL A 1 191 ? 8.565 0.478 -19.774 1.00 82.81 191 VAL A CA 1
ATOM 1560 C C . VAL A 1 191 ? 8.556 1.956 -19.376 1.00 82.81 191 VAL A C 1
ATOM 1562 O O . VAL A 1 191 ? 8.655 2.260 -18.189 1.00 82.81 191 VAL A O 1
ATOM 1565 N N . ALA A 1 192 ? 8.362 2.878 -20.324 1.00 82.81 192 ALA A N 1
ATOM 1566 C CA . ALA A 1 192 ? 8.250 4.307 -20.021 1.00 82.81 192 ALA A CA 1
ATOM 1567 C C . ALA A 1 192 ? 7.032 4.622 -19.129 1.00 82.81 192 ALA A C 1
ATOM 1569 O O . ALA A 1 192 ? 7.129 5.388 -18.171 1.00 82.81 192 ALA A O 1
ATOM 1570 N N . ASN A 1 193 ? 5.892 3.982 -19.394 1.00 81.81 193 ASN A N 1
ATOM 1571 C CA . ASN A 1 193 ? 4.676 4.154 -18.598 1.00 81.81 193 ASN A CA 1
ATOM 1572 C C . ASN A 1 193 ? 4.734 3.441 -17.238 1.00 81.81 193 ASN A C 1
ATOM 1574 O O . ASN A 1 193 ? 3.938 3.761 -16.357 1.00 81.81 193 ASN A O 1
ATOM 1578 N N . ARG A 1 194 ? 5.675 2.515 -17.021 1.00 81.81 194 ARG A N 1
ATOM 1579 C CA . ARG A 1 194 ? 5.820 1.746 -15.774 1.00 81.81 194 ARG A CA 1
ATOM 1580 C C . ARG A 1 194 ? 6.096 2.637 -14.569 1.00 81.81 194 ARG A C 1
ATOM 1582 O O . ARG A 1 194 ? 5.567 2.374 -13.490 1.00 81.81 194 ARG A O 1
ATOM 1589 N N . GLU A 1 195 ? 6.933 3.662 -14.726 1.00 76.88 195 GLU A N 1
ATOM 1590 C CA . GLU A 1 195 ? 7.238 4.605 -13.641 1.00 76.88 195 GLU A CA 1
ATOM 1591 C C . GLU A 1 195 ? 6.017 5.451 -13.286 1.00 76.88 195 GLU A C 1
ATOM 1593 O O . GLU A 1 195 ? 5.687 5.594 -12.109 1.00 76.88 195 GLU A O 1
ATOM 1598 N N . TYR A 1 196 ? 5.293 5.921 -14.303 1.00 78.81 196 TYR A N 1
ATOM 1599 C CA . TYR A 1 196 ? 4.038 6.649 -14.134 1.00 78.81 196 TYR A CA 1
ATOM 1600 C C . TYR A 1 196 ? 2.962 5.790 -13.458 1.00 78.81 196 TYR A C 1
ATOM 1602 O O . TYR A 1 196 ? 2.345 6.224 -12.487 1.00 78.81 196 TYR A O 1
ATOM 1610 N N . GLN A 1 197 ? 2.783 4.544 -13.904 1.00 78.00 197 GLN A N 1
ATOM 1611 C CA . GLN A 1 197 ? 1.860 3.591 -13.288 1.00 78.00 197 GLN A CA 1
ATOM 1612 C C . GLN A 1 197 ? 2.250 3.295 -11.841 1.00 78.00 197 GLN A C 1
ATOM 1614 O O . GLN A 1 197 ? 1.400 3.373 -10.970 1.00 78.00 197 GLN A O 1
ATOM 1619 N N . ARG A 1 198 ? 3.533 3.055 -11.539 1.00 78.00 198 ARG A N 1
ATOM 1620 C CA . ARG A 1 198 ? 4.000 2.863 -10.151 1.00 78.00 198 ARG A CA 1
ATOM 1621 C C . ARG A 1 198 ? 3.741 4.084 -9.271 1.00 78.00 198 ARG A C 1
ATOM 1623 O O . ARG A 1 198 ? 3.388 3.924 -8.106 1.00 78.00 198 ARG A O 1
ATOM 1630 N N . ALA A 1 199 ? 3.942 5.288 -9.802 1.00 80.88 199 ALA A N 1
ATOM 1631 C CA . ALA A 1 199 ? 3.648 6.520 -9.081 1.00 80.88 199 ALA A CA 1
ATOM 1632 C C . ALA A 1 199 ? 2.142 6.658 -8.812 1.00 80.88 199 ALA A C 1
ATOM 1634 O O . ALA A 1 199 ? 1.753 6.971 -7.688 1.00 80.88 199 ALA A O 1
ATOM 1635 N N . LEU A 1 200 ? 1.300 6.354 -9.803 1.00 79.81 200 LEU A N 1
ATOM 1636 C CA . LEU A 1 200 ? -0.153 6.298 -9.645 1.00 79.81 200 LEU A CA 1
ATOM 1637 C C . LEU A 1 200 ? -0.589 5.237 -8.633 1.00 79.81 200 LEU A C 1
ATOM 1639 O O . LEU A 1 200 ? -1.402 5.546 -7.771 1.00 79.81 200 LEU A O 1
ATOM 1643 N N . ASP A 1 201 ? -0.048 4.023 -8.707 1.00 76.12 201 ASP A N 1
ATOM 1644 C CA . ASP A 1 201 ? -0.352 2.924 -7.784 1.00 76.12 201 ASP A CA 1
ATOM 1645 C C . ASP A 1 201 ? 0.006 3.325 -6.348 1.00 76.12 201 ASP A C 1
ATOM 1647 O O . ASP A 1 201 ? -0.768 3.100 -5.421 1.00 76.12 201 ASP A O 1
ATOM 1651 N N . ARG A 1 202 ? 1.147 4.003 -6.161 1.00 77.38 202 ARG A N 1
ATOM 1652 C CA . ARG A 1 202 ? 1.571 4.529 -4.859 1.00 77.38 202 ARG A CA 1
ATOM 1653 C C . ARG A 1 202 ? 0.651 5.637 -4.352 1.00 77.38 202 ARG A C 1
ATOM 1655 O O . ARG A 1 202 ? 0.325 5.643 -3.172 1.00 77.38 202 ARG A O 1
ATOM 1662 N N . LEU A 1 203 ? 0.230 6.562 -5.216 1.00 77.56 203 LEU A N 1
ATOM 1663 C CA . LEU A 1 203 ? -0.722 7.617 -4.850 1.00 77.56 203 LEU A CA 1
ATOM 1664 C C . LEU A 1 203 ? -2.090 7.036 -4.490 1.00 77.56 203 LEU A C 1
ATOM 1666 O O . LEU A 1 203 ? -2.650 7.406 -3.465 1.00 77.56 203 LEU A O 1
ATOM 1670 N N . LYS A 1 204 ? -2.598 6.091 -5.285 1.00 71.06 204 LYS A N 1
ATOM 1671 C CA . LYS A 1 204 ? -3.838 5.365 -4.986 1.00 71.06 204 LYS A CA 1
ATOM 1672 C C . LYS A 1 204 ? -3.728 4.628 -3.655 1.00 71.06 204 LYS A C 1
ATOM 1674 O O . LYS A 1 204 ? -4.619 4.753 -2.828 1.00 71.06 204 LYS A O 1
ATOM 1679 N N . GLY A 1 205 ? -2.605 3.955 -3.406 1.00 66.06 205 GLY A N 1
ATOM 1680 C CA . GLY A 1 205 ? -2.328 3.309 -2.124 1.00 66.06 205 GLY A CA 1
ATOM 1681 C C . GLY A 1 205 ? -2.323 4.278 -0.939 1.00 66.06 205 GLY A C 1
ATOM 1682 O O . GLY A 1 205 ? -2.794 3.908 0.123 1.00 66.06 205 GLY A O 1
ATOM 1683 N N . LEU A 1 206 ? -1.852 5.517 -1.113 1.00 67.62 206 LEU A N 1
ATOM 1684 C CA . LEU A 1 206 ? -1.871 6.542 -0.059 1.00 67.62 206 LEU A CA 1
ATOM 1685 C C . LEU A 1 206 ? -3.259 7.143 0.194 1.00 67.62 206 LEU A C 1
ATOM 1687 O O . LEU A 1 206 ? -3.526 7.562 1.311 1.00 67.62 206 LEU A O 1
ATOM 1691 N N . VAL A 1 207 ? -4.116 7.222 -0.827 1.00 60.72 207 VAL A N 1
ATOM 1692 C CA . VAL A 1 207 ? -5.500 7.717 -0.690 1.00 60.72 207 VAL A CA 1
ATOM 1693 C C . VAL A 1 207 ? -6.403 6.663 -0.053 1.00 60.72 207 VAL A C 1
ATOM 1695 O O . VAL A 1 207 ? -7.334 7.004 0.669 1.00 60.72 207 VAL A O 1
ATOM 1698 N N . VAL A 1 208 ? -6.129 5.388 -0.331 1.00 56.22 208 VAL A N 1
ATOM 1699 C CA . VAL A 1 208 ? -6.842 4.264 0.275 1.00 56.22 208 VAL A CA 1
ATOM 1700 C C . VAL A 1 208 ? -6.293 3.978 1.683 1.00 56.22 208 VAL A C 1
ATOM 1702 O O . VAL A 1 208 ? -7.060 3.601 2.560 1.00 56.22 208 VAL A O 1
ATOM 1705 N N . ALA A 1 209 ? -5.000 4.183 1.953 1.00 38.72 209 ALA A N 1
ATOM 1706 C CA . ALA A 1 209 ? -4.431 4.024 3.296 1.00 38.72 209 ALA A CA 1
ATOM 1707 C C . ALA A 1 209 ? -5.065 4.942 4.345 1.00 38.72 209 ALA A C 1
ATOM 1709 O O . ALA A 1 209 ? -5.793 5.911 4.053 1.00 38.72 209 ALA A O 1
#